Protein AF-A0A7C5DAB4-F1 (afdb_monomer_lite)

Secondary structure (DSSP, 8-state):
---HHHHHHHHHHHHHHHHHHHHHHHHHHHHHHHHHHHHHHHHHHHT-SS-----------------------------------------------PPP------------------------PPPHHHHHHHHHHH--HHHHHHHHHHHHHTT-HHHHHHHHHHHHHH-TT-HHHHHHHHHHHHHTT-HHHHHHHHHHHHTT---HHHHHHHHT-

Sequence (217 aa):
MLNNNFSKLVKLYEKYQRQQRNRMLLKVLGLVVLAGAGYLTYDRLSTQTNRPEPVSVAAGNDTVTPAAAPASVTQKAPPETAPAPLKRTVVQTPKTEAMPKTLQKRTPQKTKKKPETFQLKVSQRESLYKLLVNYKDRKSYDAAIKIARFYLQEKDYNKAVKWAVEASKKDPSQEESWLIYARAKKALGKPEVAKRALSIYLKHNYSQPAQNLLDSL

pLDDT: mean 73.8, std 25.08, range [27.12, 98.5]

Structure (mmCIF, N/CA/C/O backbone):
data_AF-A0A7C5DAB4-F1
#
_entry.id   AF-A0A7C5DAB4-F1
#
loop_
_atom_site.group_PDB
_atom_site.id
_atom_site.type_symbol
_atom_site.label_atom_id
_atom_site.label_alt_id
_atom_site.label_comp_id
_atom_site.label_asym_id
_atom_site.label_entity_id
_atom_site.label_seq_id
_atom_site.pdbx_PDB_ins_code
_atom_site.Cartn_x
_atom_site.Cartn_y
_atom_site.Cartn_z
_atom_site.occupancy
_atom_site.B_iso_or_equiv
_atom_site.auth_seq_id
_atom_site.auth_comp_id
_atom_site.auth_asym_id
_atom_site.auth_atom_id
_atom_site.pdbx_PDB_model_num
ATOM 1 N N . MET A 1 1 ? -19.456 -0.585 -7.289 1.00 43.09 1 MET A N 1
ATOM 2 C CA . MET A 1 1 ? -18.669 0.489 -7.946 1.00 43.09 1 MET A CA 1
ATOM 3 C C . MET A 1 1 ? -17.363 0.727 -7.188 1.00 43.09 1 MET A C 1
ATOM 5 O O . MET A 1 1 ? -17.389 0.804 -5.963 1.00 43.09 1 MET A O 1
ATOM 9 N N . LEU A 1 2 ? -16.213 0.784 -7.872 1.00 50.91 2 LEU A N 1
ATOM 10 C CA . LEU A 1 2 ? -14.916 1.031 -7.225 1.00 50.91 2 LEU A CA 1
ATOM 11 C C . LEU A 1 2 ? -14.799 2.502 -6.803 1.00 50.91 2 LEU A C 1
ATOM 13 O O . LEU A 1 2 ? -15.057 3.398 -7.595 1.00 50.91 2 LEU A O 1
ATOM 17 N N . ASN A 1 3 ? -14.386 2.759 -5.560 1.00 62.34 3 ASN A N 1
ATOM 18 C CA . ASN A 1 3 ? -14.127 4.116 -5.070 1.00 62.34 3 ASN A CA 1
ATOM 19 C C . ASN A 1 3 ? -12.999 4.774 -5.899 1.00 62.34 3 ASN A C 1
ATOM 21 O O . ASN A 1 3 ? -11.964 4.142 -6.125 1.00 62.34 3 ASN A O 1
ATOM 25 N N . ASN A 1 4 ? -13.173 6.046 -6.284 1.00 70.56 4 ASN A N 1
ATOM 26 C CA . ASN A 1 4 ? -12.233 6.870 -7.062 1.00 70.56 4 ASN A CA 1
ATOM 27 C C . ASN A 1 4 ? -10.761 6.751 -6.631 1.00 70.56 4 ASN A C 1
ATOM 29 O O . ASN A 1 4 ? -9.863 6.805 -7.471 1.00 70.56 4 ASN A O 1
ATOM 33 N N . ASN A 1 5 ? -10.493 6.554 -5.339 1.00 72.81 5 ASN A N 1
ATOM 34 C CA . ASN A 1 5 ? -9.126 6.423 -4.828 1.00 72.81 5 ASN A CA 1
ATOM 35 C C . ASN A 1 5 ? -8.432 5.124 -5.270 1.00 72.81 5 ASN A C 1
ATOM 37 O O . ASN A 1 5 ? -7.227 5.132 -5.493 1.00 72.81 5 ASN A O 1
ATOM 41 N N . PHE A 1 6 ? -9.173 4.020 -5.421 1.00 75.81 6 PHE A N 1
ATOM 42 C CA . PHE A 1 6 ? -8.609 2.744 -5.873 1.00 75.81 6 PHE A CA 1
ATOM 43 C C . PHE A 1 6 ? -8.193 2.798 -7.342 1.00 75.81 6 PHE A C 1
ATOM 45 O O . PHE A 1 6 ? -7.068 2.454 -7.678 1.00 75.81 6 PHE A O 1
ATOM 52 N N . SER A 1 7 ? -9.089 3.280 -8.211 1.00 80.19 7 SER A N 1
ATOM 53 C CA . SER A 1 7 ? -8.821 3.383 -9.651 1.00 80.19 7 SER A CA 1
ATOM 54 C C . SER A 1 7 ? -7.582 4.240 -9.928 1.00 80.19 7 SER A C 1
ATOM 56 O O . SER A 1 7 ? -6.733 3.867 -10.733 1.00 80.19 7 SER A O 1
ATOM 58 N N . LYS A 1 8 ? -7.421 5.350 -9.193 1.00 80.94 8 LYS A N 1
ATOM 59 C CA . LYS A 1 8 ? -6.211 6.181 -9.262 1.00 80.94 8 LYS A CA 1
ATOM 60 C C . LYS A 1 8 ? -4.955 5.406 -8.861 1.00 80.94 8 LYS A C 1
ATOM 62 O O . LYS A 1 8 ? -3.962 5.489 -9.574 1.00 80.94 8 LYS A O 1
ATOM 67 N N . LEU A 1 9 ? -5.005 4.651 -7.761 1.00 81.00 9 LEU A N 1
ATOM 68 C CA . LEU A 1 9 ? -3.874 3.858 -7.272 1.00 81.00 9 LEU A CA 1
ATOM 69 C C . LEU A 1 9 ? -3.445 2.809 -8.313 1.00 81.00 9 LEU A C 1
ATOM 71 O O . LEU A 1 9 ? -2.272 2.749 -8.674 1.00 81.00 9 LEU A O 1
ATOM 75 N N . VAL A 1 10 ? -4.403 2.073 -8.883 1.00 85.38 10 VAL A N 1
ATOM 76 C CA . VAL A 1 10 ? -4.139 1.079 -9.937 1.00 85.38 10 VAL A CA 1
ATOM 77 C C . VAL A 1 10 ? -3.524 1.722 -11.179 1.00 85.38 10 VAL A C 1
ATOM 79 O O . VAL A 1 10 ? -2.469 1.287 -11.632 1.00 85.38 10 VAL A O 1
ATOM 82 N N . LYS A 1 11 ? -4.120 2.807 -11.693 1.00 87.25 11 LYS A N 1
ATOM 83 C CA . LYS A 1 11 ? -3.607 3.508 -12.883 1.00 87.25 11 LYS A CA 1
ATOM 84 C C . LYS A 1 11 ? -2.175 4.015 -12.694 1.00 87.25 11 LYS A C 1
ATOM 86 O O . LYS A 1 11 ? -1.373 3.947 -13.625 1.00 87.25 11 LYS A O 1
ATOM 91 N N . LEU A 1 12 ? -1.852 4.535 -11.507 1.00 84.50 12 LEU A N 1
ATOM 92 C CA . LEU A 1 12 ? -0.500 4.996 -11.178 1.00 84.50 12 LEU A CA 1
ATOM 93 C C . LEU A 1 12 ? 0.501 3.842 -11.202 1.00 84.50 12 LEU A C 1
ATOM 95 O O . LEU A 1 12 ? 1.568 3.967 -11.801 1.00 84.50 12 LEU A O 1
ATOM 99 N N . TYR A 1 13 ? 0.135 2.713 -10.601 1.00 88.19 13 TYR A N 1
ATOM 100 C CA . TYR A 1 13 ? 0.992 1.539 -10.547 1.00 88.19 13 TYR A CA 1
ATOM 101 C C . TYR A 1 13 ? 1.204 0.902 -11.926 1.00 88.19 13 TYR A C 1
ATOM 103 O O . TYR A 1 13 ? 2.337 0.630 -12.311 1.00 88.19 13 TYR A O 1
ATOM 111 N N . GLU A 1 14 ? 0.154 0.767 -12.737 1.00 90.06 14 GLU A N 1
ATOM 112 C CA . GLU A 1 14 ? 0.274 0.283 -14.119 1.00 90.06 14 GLU A CA 1
ATOM 113 C C . GLU A 1 14 ? 1.150 1.194 -14.987 1.00 90.06 14 GLU A C 1
ATOM 115 O O . GLU A 1 14 ? 1.897 0.723 -15.847 1.00 90.06 14 GLU A O 1
ATOM 120 N N . LYS A 1 15 ? 1.059 2.518 -14.797 1.00 90.44 15 LYS A N 1
ATOM 121 C CA . LYS A 1 15 ? 1.937 3.473 -15.486 1.00 90.44 15 LYS A CA 1
ATOM 122 C C . LYS A 1 15 ? 3.394 3.264 -15.069 1.00 90.44 15 LYS A C 1
ATOM 124 O O . LYS A 1 15 ? 4.258 3.202 -15.939 1.00 90.44 15 LYS A O 1
ATOM 129 N N . TYR A 1 16 ? 3.649 3.116 -13.769 1.00 89.81 16 TYR A N 1
ATOM 130 C CA . TYR A 1 16 ? 4.981 2.844 -13.232 1.00 89.81 16 TYR A CA 1
ATOM 131 C C . TYR A 1 16 ? 5.571 1.543 -13.797 1.00 89.81 16 TYR A C 1
ATOM 133 O O . TYR A 1 16 ? 6.689 1.553 -14.308 1.00 89.81 16 TYR A O 1
ATOM 141 N N . GLN A 1 17 ? 4.799 0.452 -13.810 1.00 88.12 17 GLN A N 1
ATOM 142 C CA . GLN A 1 17 ? 5.242 -0.835 -14.357 1.00 88.12 17 GLN A CA 1
ATOM 143 C C . GLN A 1 17 ? 5.538 -0.759 -15.861 1.00 88.12 17 GLN A C 1
ATOM 145 O O . GLN A 1 17 ? 6.583 -1.225 -16.318 1.00 88.12 17 GLN A O 1
ATOM 150 N N . ARG A 1 18 ? 4.671 -0.099 -16.644 1.00 89.25 18 ARG A N 1
ATOM 151 C CA . ARG A 1 18 ? 4.932 0.152 -18.073 1.00 89.25 18 ARG A CA 1
ATOM 152 C C . ARG A 1 18 ? 6.213 0.950 -18.285 1.00 89.25 18 ARG A C 1
ATOM 154 O O . ARG A 1 18 ? 7.001 0.608 -19.160 1.00 89.25 18 ARG A O 1
ATOM 161 N N . GLN A 1 19 ? 6.443 1.983 -17.478 1.00 88.44 19 GLN A N 1
ATOM 162 C CA . GLN A 1 19 ? 7.650 2.796 -17.571 1.00 88.44 19 GLN A CA 1
ATOM 163 C C . GLN A 1 19 ? 8.910 1.986 -17.238 1.00 88.44 19 GLN A C 1
ATOM 165 O O . GLN A 1 19 ? 9.892 2.091 -17.968 1.00 88.44 19 GLN A O 1
ATOM 170 N N . GLN A 1 20 ? 8.887 1.149 -16.196 1.00 86.06 20 GLN A N 1
ATOM 171 C CA . GLN A 1 20 ? 10.011 0.263 -15.866 1.00 86.06 20 GLN A CA 1
ATOM 172 C C . GLN A 1 20 ? 10.308 -0.722 -16.999 1.00 86.06 20 GLN A C 1
ATOM 174 O O . GLN A 1 20 ? 11.451 -0.821 -17.444 1.00 86.06 20 GLN A O 1
ATOM 179 N N . ARG A 1 21 ? 9.275 -1.377 -17.543 1.00 88.44 21 ARG A N 1
ATOM 180 C CA . ARG A 1 21 ? 9.433 -2.283 -18.686 1.00 88.44 21 ARG A CA 1
ATOM 181 C C . ARG A 1 21 ? 10.017 -1.567 -19.900 1.00 88.44 21 ARG A C 1
ATOM 183 O O . ARG A 1 21 ? 10.961 -2.066 -20.498 1.00 88.44 21 ARG A O 1
ATOM 190 N N . ASN A 1 22 ? 9.516 -0.379 -20.234 1.00 91.88 22 ASN A N 1
ATOM 191 C CA . ASN A 1 22 ? 10.022 0.389 -21.370 1.00 91.88 22 ASN A CA 1
ATOM 192 C C . ASN A 1 22 ? 11.482 0.823 -21.160 1.00 91.88 22 ASN A C 1
ATOM 194 O O . ASN A 1 22 ? 12.264 0.778 -22.103 1.00 91.88 22 ASN A O 1
ATOM 198 N N . ARG A 1 23 ? 11.885 1.176 -19.929 1.00 91.44 23 ARG A N 1
ATOM 199 C CA . ARG A 1 23 ? 13.294 1.465 -19.609 1.00 91.44 23 ARG A CA 1
ATOM 200 C C . ARG A 1 23 ? 14.188 0.237 -19.775 1.00 91.44 23 ARG A C 1
ATOM 202 O O . ARG A 1 23 ? 15.301 0.382 -20.267 1.00 91.44 23 ARG A O 1
ATOM 209 N N . MET A 1 24 ? 13.719 -0.950 -19.389 1.00 89.44 24 MET A N 1
ATOM 210 C CA . MET A 1 24 ? 14.460 -2.198 -19.607 1.00 89.44 24 MET A CA 1
ATOM 211 C C . MET A 1 24 ? 14.583 -2.523 -21.098 1.00 89.44 24 MET A C 1
ATOM 213 O O . MET A 1 24 ? 15.682 -2.802 -21.564 1.00 89.44 24 MET A O 1
ATOM 217 N N . LEU A 1 25 ? 13.490 -2.403 -21.858 1.00 92.94 25 LEU A N 1
ATOM 218 C CA . LEU A 1 25 ? 13.493 -2.615 -23.308 1.00 92.94 25 LEU A CA 1
ATOM 219 C C . LEU A 1 25 ? 14.467 -1.670 -24.022 1.00 92.94 25 LEU A C 1
ATOM 221 O O . LEU A 1 25 ? 15.234 -2.122 -24.862 1.00 92.94 25 LEU A O 1
ATOM 225 N N . LEU A 1 26 ? 14.499 -0.388 -23.643 1.00 94.19 26 LEU A N 1
ATOM 226 C CA . LEU A 1 26 ? 15.458 0.588 -24.176 1.00 94.19 26 LEU A CA 1
ATOM 227 C C . LEU A 1 26 ? 16.917 0.187 -23.903 1.00 94.19 26 LEU A C 1
ATOM 229 O O . LEU A 1 26 ? 17.756 0.313 -24.791 1.00 94.19 26 LEU A O 1
ATOM 233 N N . LYS A 1 27 ? 17.228 -0.328 -22.705 1.00 93.31 27 LYS A N 1
ATOM 234 C CA . LYS A 1 27 ? 18.581 -0.809 -22.371 1.00 93.31 27 LYS A CA 1
ATOM 235 C C . LYS A 1 27 ? 18.979 -2.031 -23.198 1.00 93.31 27 LYS A C 1
ATOM 237 O O . LYS A 1 27 ? 20.093 -2.073 -23.706 1.00 93.31 27 LYS A O 1
ATOM 242 N N . VAL A 1 28 ? 18.075 -3.000 -23.350 1.00 93.81 28 VAL A N 1
ATOM 243 C CA . VAL A 1 28 ? 18.325 -4.203 -24.161 1.00 93.81 28 VAL A CA 1
ATOM 244 C C . VAL A 1 28 ? 18.503 -3.830 -25.630 1.00 93.81 28 VAL A C 1
ATOM 246 O O . VAL A 1 28 ? 19.463 -4.275 -26.249 1.00 93.81 28 VAL A O 1
ATOM 249 N N . LEU A 1 29 ? 17.644 -2.961 -26.171 1.00 95.12 29 LEU A N 1
ATOM 250 C CA . LEU A 1 29 ? 17.768 -2.477 -27.545 1.00 95.12 29 LEU A CA 1
ATOM 251 C C . LEU A 1 29 ? 19.117 -1.775 -27.770 1.00 95.12 29 LEU A C 1
ATOM 253 O O . LEU A 1 29 ? 19.779 -2.044 -28.765 1.00 95.12 29 LEU A O 1
ATOM 257 N N . GLY A 1 30 ? 19.561 -0.941 -26.823 1.00 93.12 30 GLY A N 1
ATOM 258 C CA . GLY A 1 30 ? 20.880 -0.305 -26.877 1.00 93.12 30 GLY A CA 1
ATOM 259 C C . GLY A 1 30 ? 22.036 -1.311 -26.910 1.00 93.12 30 GLY A C 1
ATOM 260 O O . GLY A 1 30 ? 22.955 -1.149 -27.708 1.00 93.12 30 GLY A O 1
ATOM 261 N N . LEU A 1 31 ? 21.974 -2.380 -26.108 1.00 92.81 31 LEU A N 1
ATOM 262 C CA . LEU A 1 31 ? 22.979 -3.452 -26.137 1.00 92.81 31 LEU A CA 1
ATOM 263 C C . LEU A 1 31 ? 22.976 -4.220 -27.464 1.00 92.81 31 LEU A C 1
ATOM 265 O O . LEU A 1 31 ? 24.044 -4.510 -27.991 1.00 92.81 31 LEU A O 1
ATOM 269 N N . VAL A 1 32 ? 21.799 -4.512 -28.025 1.00 92.88 32 VAL A N 1
ATOM 270 C CA . VAL A 1 32 ? 21.682 -5.181 -29.332 1.00 92.88 32 VAL A CA 1
ATOM 271 C C . VAL A 1 32 ? 22.263 -4.308 -30.447 1.00 92.88 32 VAL A C 1
ATOM 273 O O . VAL A 1 32 ? 23.003 -4.812 -31.285 1.00 92.88 32 VAL A O 1
ATOM 276 N N . VAL A 1 33 ? 21.995 -2.997 -30.435 1.00 92.62 33 VAL A N 1
ATOM 277 C CA . VAL A 1 33 ? 22.572 -2.054 -31.408 1.00 92.62 33 VAL A CA 1
ATOM 278 C C . VAL A 1 33 ? 24.094 -1.962 -31.260 1.00 92.62 33 VAL A C 1
ATOM 280 O O . VAL A 1 33 ? 24.791 -1.986 -32.269 1.00 92.62 33 VAL A O 1
ATOM 283 N N . LEU A 1 34 ? 24.627 -1.917 -30.033 1.00 89.12 34 LEU A N 1
ATOM 284 C CA . LEU A 1 34 ? 26.077 -1.918 -29.792 1.00 89.12 34 LEU A CA 1
ATOM 285 C C . LEU A 1 34 ? 26.745 -3.219 -30.256 1.00 89.12 34 LEU A C 1
ATOM 287 O O . LEU A 1 34 ? 27.791 -3.167 -30.897 1.00 89.12 34 LEU A O 1
ATOM 291 N N . ALA A 1 35 ? 26.136 -4.373 -29.978 1.00 86.94 35 ALA A N 1
ATOM 292 C CA . ALA A 1 35 ? 26.640 -5.664 -30.436 1.00 86.94 35 ALA A CA 1
ATOM 293 C C . ALA A 1 35 ? 26.591 -5.785 -31.969 1.00 86.94 35 ALA A C 1
ATOM 295 O O . ALA A 1 35 ? 27.557 -6.234 -32.576 1.00 86.94 35 ALA A O 1
ATOM 296 N N . GLY A 1 36 ? 25.506 -5.328 -32.604 1.00 83.00 36 GLY A N 1
ATOM 297 C CA . GLY A 1 36 ? 25.377 -5.299 -34.063 1.00 83.00 36 GLY A CA 1
ATOM 298 C C . GLY A 1 36 ? 26.375 -4.348 -34.728 1.00 83.00 36 GLY A C 1
ATOM 299 O O . GLY A 1 36 ? 27.010 -4.718 -35.710 1.00 83.00 36 GLY A O 1
ATOM 300 N N . ALA A 1 37 ? 26.581 -3.152 -34.169 1.00 80.06 37 ALA A N 1
ATOM 301 C CA . ALA A 1 37 ? 27.596 -2.216 -34.651 1.00 80.06 37 ALA A CA 1
ATOM 302 C C . ALA A 1 37 ? 29.015 -2.779 -34.480 1.00 80.06 37 ALA A C 1
ATOM 304 O O . ALA A 1 37 ? 29.817 -2.675 -35.402 1.00 80.06 37 ALA A O 1
ATOM 305 N N . GLY A 1 38 ? 29.301 -3.422 -33.342 1.00 76.75 38 GLY A N 1
ATOM 306 C CA . GLY A 1 38 ? 30.559 -4.129 -33.107 1.00 76.75 38 GLY A CA 1
ATOM 307 C C . GLY A 1 38 ? 30.780 -5.285 -34.083 1.00 76.75 38 GLY A C 1
ATOM 308 O O . GLY A 1 38 ? 31.889 -5.462 -34.566 1.00 76.75 38 GLY A O 1
ATOM 309 N N . TYR A 1 39 ? 29.730 -6.030 -34.436 1.00 76.19 39 TYR A N 1
ATOM 310 C CA . TYR A 1 39 ? 29.808 -7.095 -35.438 1.00 76.19 39 TYR A CA 1
ATOM 311 C C . TYR A 1 39 ? 30.096 -6.543 -36.845 1.00 76.19 39 TYR A C 1
ATOM 313 O O . TYR A 1 39 ? 30.965 -7.056 -37.544 1.00 76.19 39 TYR A O 1
ATOM 321 N N . LEU A 1 40 ? 29.436 -5.446 -37.237 1.00 72.25 40 LEU A N 1
ATOM 322 C CA . LEU A 1 40 ? 29.648 -4.798 -38.537 1.00 72.25 40 LEU A CA 1
ATOM 323 C C . LEU A 1 40 ? 31.034 -4.145 -38.671 1.00 72.25 40 LEU A C 1
ATOM 325 O O . LEU A 1 40 ? 31.607 -4.136 -39.760 1.00 72.25 40 LEU A O 1
ATOM 329 N N . THR A 1 41 ? 31.593 -3.583 -37.595 1.00 69.69 41 THR A N 1
ATOM 330 C CA . THR A 1 41 ? 32.963 -3.045 -37.620 1.00 69.69 41 THR A CA 1
ATOM 331 C C . THR A 1 41 ? 34.021 -4.136 -37.507 1.00 69.69 41 THR A C 1
ATOM 333 O O . THR A 1 41 ? 35.075 -3.993 -38.122 1.00 69.69 41 THR A O 1
ATOM 336 N N . TYR A 1 42 ? 33.745 -5.225 -36.783 1.00 65.00 42 TYR A N 1
ATOM 337 C CA . TYR A 1 42 ? 34.632 -6.385 -36.695 1.00 65.00 42 TYR A CA 1
ATOM 338 C C . TYR A 1 42 ? 34.881 -7.006 -38.075 1.00 65.00 42 TYR A C 1
ATOM 340 O O . TYR A 1 42 ? 36.036 -7.165 -38.462 1.00 65.00 42 TYR A O 1
ATOM 348 N N . ASP A 1 43 ? 33.822 -7.234 -38.858 1.00 64.44 43 ASP A N 1
ATOM 349 C CA . ASP A 1 43 ? 33.930 -7.779 -40.220 1.00 64.44 43 ASP A CA 1
ATOM 350 C C . ASP A 1 43 ? 34.712 -6.836 -41.163 1.00 64.44 43 ASP A C 1
ATOM 352 O O . ASP A 1 43 ? 35.544 -7.252 -41.975 1.00 64.44 43 ASP A O 1
ATOM 356 N N . ARG A 1 44 ? 34.542 -5.518 -40.983 1.00 56.44 44 ARG A N 1
ATOM 357 C CA . ARG A 1 44 ? 35.273 -4.493 -41.745 1.00 56.44 44 ARG A CA 1
ATOM 358 C C . ARG A 1 44 ? 36.761 -4.430 -41.384 1.00 56.44 44 ARG A C 1
ATOM 360 O O . ARG A 1 44 ? 37.575 -4.167 -42.267 1.00 56.44 44 ARG A O 1
ATOM 367 N N . LEU A 1 45 ? 37.137 -4.703 -40.132 1.00 53.91 45 LEU A N 1
ATOM 368 C CA . LEU A 1 45 ? 38.537 -4.728 -39.694 1.00 53.91 45 LEU A CA 1
ATOM 369 C C . LEU A 1 45 ? 39.277 -5.986 -40.171 1.00 53.91 45 LEU A C 1
ATOM 371 O O . LEU A 1 45 ? 40.433 -5.881 -40.576 1.00 53.91 45 LEU A O 1
ATOM 375 N N . SER A 1 46 ? 38.612 -7.148 -40.230 1.00 56.19 46 SER A N 1
ATOM 376 C CA . SER A 1 46 ? 39.202 -8.375 -40.797 1.00 56.19 46 SER A CA 1
ATOM 377 C C . SER A 1 46 ? 39.533 -8.274 -42.290 1.00 56.19 46 SER A C 1
ATOM 379 O O . SER A 1 46 ? 40.332 -9.058 -42.795 1.00 56.19 46 SER A O 1
ATOM 381 N N . THR A 1 47 ? 38.985 -7.281 -42.998 1.00 51.53 47 THR A N 1
ATOM 382 C CA . THR A 1 47 ? 39.311 -7.018 -44.412 1.00 51.53 47 THR A CA 1
ATOM 383 C C . THR A 1 47 ? 40.429 -5.986 -44.623 1.00 51.53 47 THR A C 1
ATOM 385 O O . THR A 1 47 ? 40.887 -5.821 -45.752 1.00 51.53 47 THR A O 1
ATOM 388 N N . GLN A 1 48 ? 40.916 -5.310 -43.570 1.00 46.56 48 GLN A N 1
ATOM 389 C CA . GLN A 1 48 ? 41.911 -4.227 -43.681 1.00 46.56 48 GLN A CA 1
ATOM 390 C C . GLN A 1 48 ? 43.374 -4.620 -43.392 1.00 46.56 48 GLN A C 1
ATOM 392 O O . GLN A 1 48 ? 44.258 -3.794 -43.600 1.00 46.56 48 GLN A O 1
ATOM 397 N N . THR A 1 49 ? 43.681 -5.869 -43.018 1.00 46.75 49 THR A N 1
ATOM 398 C CA . THR A 1 49 ? 45.073 -6.345 -42.804 1.00 46.75 49 THR A CA 1
ATOM 399 C C . THR A 1 49 ? 45.943 -6.372 -44.078 1.00 46.75 49 THR A C 1
ATOM 401 O O . THR A 1 49 ? 47.145 -6.590 -43.991 1.00 46.75 49 THR A O 1
ATOM 404 N N . ASN A 1 50 ? 45.392 -6.085 -45.261 1.00 52.09 50 ASN A N 1
ATOM 405 C CA . ASN A 1 50 ? 46.161 -5.967 -46.505 1.00 52.09 50 ASN A CA 1
ATOM 406 C C . ASN A 1 50 ? 45.940 -4.612 -47.190 1.00 52.09 50 ASN A C 1
ATOM 408 O O . ASN A 1 50 ? 45.316 -4.547 -48.250 1.00 52.09 50 ASN A O 1
ATOM 412 N N . ARG A 1 51 ? 46.459 -3.511 -46.630 1.00 41.75 51 ARG A N 1
ATOM 413 C CA . ARG A 1 51 ? 46.739 -2.313 -47.442 1.00 41.75 51 ARG A CA 1
ATOM 414 C C . ARG A 1 51 ? 47.805 -1.405 -46.807 1.00 41.75 51 ARG A C 1
ATOM 416 O O . ARG A 1 51 ? 47.655 -1.066 -45.638 1.00 41.75 51 ARG A O 1
ATOM 423 N N . PRO A 1 52 ? 48.855 -1.003 -47.554 1.00 45.06 52 PRO A N 1
ATOM 424 C CA . PRO A 1 52 ? 49.925 -0.153 -47.034 1.00 45.06 52 PRO A CA 1
ATOM 425 C C . PRO A 1 52 ? 49.473 1.299 -46.814 1.00 45.06 52 PRO A C 1
ATOM 427 O O . PRO A 1 52 ? 48.610 1.814 -47.532 1.00 45.06 52 PRO A O 1
ATOM 430 N N . GLU A 1 53 ? 50.079 1.927 -45.805 1.00 45.84 53 GLU A N 1
ATOM 431 C CA . GLU A 1 53 ? 49.779 3.267 -45.292 1.00 45.84 53 GLU A CA 1
ATOM 432 C C . GLU A 1 53 ? 50.049 4.404 -46.290 1.00 45.84 53 GLU A C 1
ATOM 434 O O . GLU A 1 53 ? 51.053 4.384 -47.006 1.00 45.84 53 GLU A O 1
ATOM 439 N N . PRO A 1 54 ? 49.236 5.474 -46.230 1.00 45.44 54 PRO A N 1
ATOM 440 C CA . PRO A 1 54 ? 49.708 6.808 -46.559 1.00 45.44 54 PRO A CA 1
ATOM 441 C C . PRO A 1 54 ? 49.612 7.784 -45.371 1.00 45.44 54 PRO A C 1
ATOM 443 O O . PRO A 1 54 ? 48.538 8.117 -44.879 1.00 45.44 54 PRO A O 1
ATOM 446 N N . VAL A 1 55 ? 50.805 8.220 -44.965 1.00 41.31 55 VAL A N 1
ATOM 447 C CA . VAL A 1 55 ? 51.263 9.538 -44.489 1.00 41.31 55 VAL A CA 1
ATOM 448 C C . VAL A 1 55 ? 50.237 10.525 -43.893 1.00 41.31 55 VAL A C 1
ATOM 450 O O . VAL A 1 55 ? 49.353 11.056 -44.558 1.00 41.31 55 VAL A O 1
ATOM 453 N N . SER A 1 56 ? 50.526 10.848 -42.629 1.00 40.50 56 SER A N 1
ATOM 454 C CA . SER A 1 56 ? 50.097 11.973 -41.787 1.00 40.50 56 SER A CA 1
ATOM 455 C C . SER A 1 56 ? 50.022 13.344 -42.475 1.00 40.50 56 SER A C 1
ATOM 457 O O . SER A 1 56 ? 51.007 13.795 -43.058 1.00 40.50 56 SER A O 1
ATOM 459 N N . VAL A 1 57 ? 48.921 14.074 -42.246 1.00 39.56 57 VAL A N 1
ATOM 460 C CA . VAL A 1 57 ? 48.958 15.540 -42.123 1.00 39.56 57 VAL A CA 1
ATOM 461 C C . VAL A 1 57 ? 48.010 15.986 -41.006 1.00 39.56 57 VAL A C 1
ATOM 463 O O . VAL A 1 57 ? 46.822 15.669 -40.998 1.00 39.56 57 VAL A O 1
ATOM 466 N N . ALA A 1 58 ? 48.583 16.699 -40.041 1.00 37.06 58 ALA A N 1
ATOM 467 C CA . ALA A 1 58 ? 47.944 17.295 -38.878 1.00 37.06 58 ALA A CA 1
ATOM 468 C C . ALA A 1 58 ? 47.119 18.544 -39.229 1.00 37.06 58 ALA A C 1
ATOM 470 O O . ALA A 1 58 ? 47.525 19.298 -40.108 1.00 37.06 58 ALA A O 1
ATOM 471 N N . ALA A 1 59 ? 46.048 18.815 -38.470 1.00 35.38 59 ALA A N 1
ATOM 472 C CA . ALA A 1 59 ? 45.639 20.175 -38.090 1.00 35.38 59 ALA A CA 1
ATOM 473 C C . ALA A 1 59 ? 44.454 20.180 -37.103 1.00 35.38 59 ALA A C 1
ATOM 475 O O . ALA A 1 59 ? 43.415 19.581 -37.370 1.00 35.38 59 ALA A O 1
ATOM 476 N N . GLY A 1 60 ? 44.583 20.973 -36.033 1.00 35.41 60 GLY A N 1
ATOM 477 C CA . GLY A 1 60 ? 43.520 21.912 -35.660 1.00 35.41 60 GLY A CA 1
ATOM 478 C C . GLY A 1 60 ? 42.581 21.513 -34.527 1.00 35.41 60 GLY A C 1
ATOM 479 O O . GLY A 1 60 ? 41.380 21.366 -34.721 1.00 35.41 60 GLY A O 1
ATOM 480 N N . ASN A 1 61 ? 43.121 21.403 -33.324 1.00 42.72 61 ASN A N 1
ATOM 481 C CA . ASN A 1 61 ? 42.410 21.558 -32.062 1.00 42.72 61 ASN A CA 1
ATOM 482 C C . ASN A 1 61 ? 42.173 23.045 -31.778 1.00 42.72 61 ASN A C 1
ATOM 484 O O . ASN A 1 61 ? 43.154 23.754 -31.637 1.00 42.72 61 ASN A O 1
ATOM 488 N N . ASP A 1 62 ? 40.920 23.469 -31.590 1.00 41.03 62 ASP A N 1
ATOM 489 C CA . ASP A 1 62 ? 40.593 24.633 -30.759 1.00 41.03 62 ASP A CA 1
ATOM 490 C C . ASP A 1 62 ? 39.202 24.479 -30.128 1.00 41.03 62 ASP A C 1
ATOM 492 O O . ASP A 1 62 ? 38.159 24.425 -30.777 1.00 41.03 62 ASP A O 1
ATOM 496 N N . THR A 1 63 ? 39.229 24.367 -28.804 1.00 36.16 63 THR A N 1
ATOM 497 C CA . THR A 1 63 ? 38.107 24.580 -27.888 1.00 36.16 63 THR A CA 1
ATOM 498 C C . THR A 1 63 ? 38.107 26.063 -27.527 1.00 36.16 63 THR A C 1
ATOM 500 O O . THR A 1 63 ? 39.189 26.620 -27.411 1.00 36.16 63 THR A O 1
ATOM 503 N N . VAL A 1 64 ? 36.944 26.679 -27.282 1.00 40.75 64 VAL A N 1
ATOM 504 C CA . VAL A 1 64 ? 36.668 27.539 -26.105 1.00 40.75 64 VAL A CA 1
ATOM 505 C C . VAL A 1 64 ? 35.267 28.151 -26.222 1.00 40.75 64 VAL A C 1
ATOM 507 O O . VAL A 1 64 ? 34.951 28.940 -27.107 1.00 40.75 64 VAL A O 1
ATOM 510 N N . THR A 1 65 ? 34.444 27.781 -25.246 1.00 41.38 65 THR A N 1
ATOM 511 C CA . THR A 1 65 ? 33.254 28.489 -24.763 1.00 41.38 65 THR A CA 1
ATOM 512 C C . THR A 1 65 ? 33.679 29.712 -23.945 1.00 41.38 65 THR A C 1
ATOM 514 O O . THR A 1 65 ? 34.640 29.607 -23.184 1.00 41.38 65 THR A O 1
ATOM 517 N N . PRO A 1 66 ? 32.877 30.786 -23.906 1.00 43.66 66 PRO A N 1
ATOM 518 C CA . PRO A 1 66 ? 32.671 31.434 -22.616 1.00 43.66 66 PRO A CA 1
ATOM 519 C C . PRO A 1 66 ? 31.195 31.618 -22.268 1.00 43.66 66 PRO A C 1
ATOM 521 O O . PRO A 1 66 ? 30.348 31.983 -23.079 1.00 43.66 66 PRO A O 1
ATOM 524 N N . ALA A 1 67 ? 30.935 31.335 -20.996 1.00 33.78 67 ALA A N 1
ATOM 525 C CA . ALA A 1 67 ? 29.694 31.547 -20.287 1.00 33.78 67 ALA A CA 1
ATOM 526 C C . ALA A 1 67 ? 29.405 33.040 -20.075 1.00 33.78 67 ALA A C 1
ATOM 528 O O . ALA A 1 67 ? 30.312 33.826 -19.808 1.00 33.78 67 ALA A O 1
ATOM 529 N N . ALA A 1 68 ? 28.120 33.387 -20.067 1.00 33.91 68 ALA A N 1
ATOM 530 C CA . ALA A 1 68 ? 27.611 34.627 -19.501 1.00 33.91 68 ALA A CA 1
ATOM 531 C C . ALA A 1 68 ? 26.416 34.309 -18.585 1.00 33.91 68 ALA A C 1
ATOM 533 O O . ALA A 1 68 ? 25.368 33.851 -19.034 1.00 33.91 68 ALA A O 1
ATOM 534 N N . ALA A 1 69 ? 26.602 34.536 -17.286 1.00 38.12 69 ALA A N 1
ATOM 535 C CA . ALA A 1 69 ? 25.542 34.935 -16.355 1.00 38.12 69 ALA A CA 1
ATOM 536 C C . ALA A 1 69 ? 25.495 36.489 -16.371 1.00 38.12 69 ALA A C 1
ATOM 538 O O . ALA A 1 69 ? 26.490 37.064 -16.825 1.00 38.12 69 ALA A O 1
ATOM 539 N N . PRO A 1 70 ? 24.450 37.209 -15.885 1.00 47.91 70 PRO A N 1
ATOM 540 C CA . PRO A 1 70 ? 24.028 37.118 -14.475 1.00 47.91 70 PRO A CA 1
ATOM 541 C C . PRO A 1 70 ? 22.551 37.475 -14.136 1.00 47.91 70 PRO A C 1
ATOM 543 O O . PRO A 1 70 ? 21.827 38.033 -14.949 1.00 47.91 70 PRO A O 1
ATOM 546 N N . ALA A 1 71 ? 22.206 37.251 -12.851 1.00 31.44 71 ALA A N 1
ATOM 547 C CA . ALA A 1 71 ? 21.298 38.059 -12.000 1.00 31.44 71 ALA A CA 1
ATOM 548 C C . ALA A 1 71 ? 19.772 38.025 -12.327 1.00 31.44 71 ALA A C 1
ATOM 550 O O . ALA A 1 71 ? 19.380 37.944 -13.475 1.00 31.44 71 ALA A O 1
ATOM 551 N N . SER A 1 72 ? 18.796 38.103 -11.409 1.00 31.69 72 SER A N 1
ATOM 552 C CA . SER A 1 72 ? 18.761 38.497 -9.994 1.00 31.69 72 SER A CA 1
ATOM 553 C C . SER A 1 72 ? 17.333 38.323 -9.406 1.00 31.69 72 SER A C 1
ATOM 555 O O . SER A 1 72 ? 16.369 38.425 -10.157 1.00 31.69 72 SER A O 1
ATOM 557 N N . VAL A 1 73 ? 17.236 38.231 -8.061 1.00 34.16 73 VAL A N 1
ATOM 558 C CA . VAL A 1 73 ? 16.191 38.834 -7.169 1.00 34.16 73 VAL A CA 1
ATOM 559 C C . VAL A 1 73 ? 14.788 38.173 -7.116 1.00 34.16 73 VAL A C 1
ATOM 561 O O . VAL A 1 73 ? 14.258 37.775 -8.139 1.00 34.16 73 VAL A O 1
ATOM 564 N N . THR A 1 74 ? 14.004 38.102 -6.024 1.00 27.12 74 THR A N 1
ATOM 565 C CA . THR A 1 74 ? 14.105 38.143 -4.539 1.00 27.12 74 THR A CA 1
ATOM 566 C C . THR A 1 74 ? 12.652 38.260 -4.012 1.00 27.12 74 THR A C 1
ATOM 568 O O . THR A 1 74 ? 11.894 39.054 -4.554 1.00 27.12 74 THR A O 1
ATOM 571 N N . GLN A 1 75 ? 12.319 37.556 -2.908 1.00 31.05 75 GLN A N 1
ATOM 572 C CA . GLN A 1 75 ? 11.1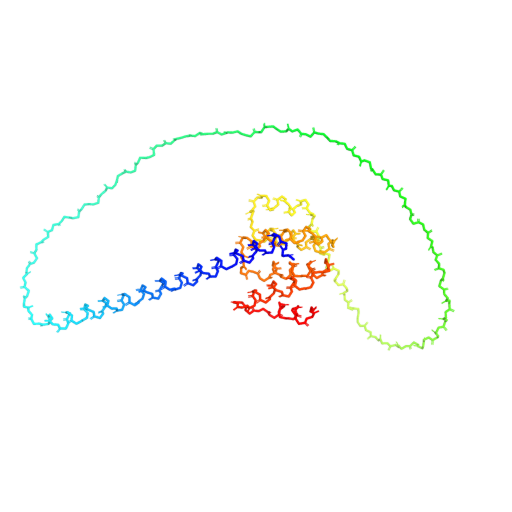60 37.747 -1.984 1.00 31.05 75 GLN A CA 1
ATOM 573 C C . GLN A 1 75 ? 9.739 37.536 -2.581 1.00 31.05 75 GLN A C 1
ATOM 575 O O . GLN A 1 75 ? 9.541 37.600 -3.778 1.00 31.05 75 GLN A O 1
ATOM 580 N N . LYS A 1 76 ? 8.656 37.219 -1.856 1.00 32.84 76 LYS A N 1
ATOM 581 C CA . LYS A 1 76 ? 8.236 37.471 -0.467 1.00 32.84 76 LYS A CA 1
ATOM 582 C C . LYS A 1 76 ? 7.052 36.533 -0.129 1.00 32.84 76 LYS A C 1
ATOM 584 O O . LYS A 1 76 ? 6.248 36.226 -1.003 1.00 32.84 76 LYS A O 1
ATOM 589 N N . ALA A 1 77 ? 6.910 36.127 1.129 1.00 30.69 77 ALA A N 1
ATOM 590 C CA . ALA A 1 77 ? 5.680 35.566 1.714 1.00 30.69 77 ALA A CA 1
ATOM 591 C C . ALA A 1 77 ? 5.085 36.594 2.707 1.00 30.69 77 ALA A C 1
ATOM 593 O O . ALA A 1 77 ? 5.773 37.568 3.013 1.00 30.69 77 ALA A O 1
ATOM 594 N N . PRO A 1 78 ? 3.992 36.296 3.431 1.00 46.56 78 PRO A N 1
ATOM 595 C CA . PRO A 1 78 ? 2.600 35.984 3.073 1.00 46.56 78 PRO A CA 1
ATOM 596 C C . PRO A 1 78 ? 1.655 37.096 3.622 1.00 46.56 78 PRO A C 1
ATOM 598 O O . PRO A 1 78 ? 2.140 38.164 3.995 1.00 46.56 78 PRO A O 1
ATOM 601 N N . PRO A 1 79 ? 0.326 36.874 3.720 1.00 40.31 79 PRO A N 1
ATOM 602 C CA . PRO A 1 79 ? -0.240 36.861 5.080 1.00 40.31 79 PRO A CA 1
ATOM 603 C C . PRO A 1 79 ? -1.401 35.867 5.326 1.00 40.31 79 PRO A C 1
ATOM 605 O O . PRO A 1 79 ? -2.278 35.647 4.498 1.00 40.31 79 PRO A O 1
ATOM 608 N N . GLU A 1 80 ? -1.319 35.236 6.498 1.00 34.25 80 GLU A N 1
ATOM 609 C CA . GLU A 1 80 ? -2.313 35.121 7.582 1.00 34.25 80 GLU A CA 1
ATOM 610 C C . GLU A 1 80 ? -3.803 35.448 7.337 1.00 34.25 80 GLU A C 1
ATOM 612 O O . GLU A 1 80 ? -4.139 36.570 6.978 1.00 34.25 80 GLU A O 1
ATOM 617 N N . THR A 1 81 ? -4.704 34.524 7.724 1.00 35.22 81 THR A N 1
ATOM 618 C CA . THR A 1 81 ? -5.785 34.794 8.709 1.00 35.22 81 THR A CA 1
ATOM 619 C C . THR A 1 81 ? -6.449 33.500 9.215 1.00 35.22 81 THR A C 1
ATOM 621 O O . THR A 1 81 ? -6.866 32.643 8.437 1.00 35.22 81 THR A O 1
ATOM 624 N N . ALA A 1 82 ? -6.563 33.371 10.540 1.00 38.34 82 ALA A N 1
ATOM 625 C CA . ALA A 1 82 ? -7.527 32.516 11.247 1.00 38.34 82 ALA A CA 1
ATOM 626 C C . ALA A 1 82 ? -8.737 33.377 11.681 1.00 38.34 82 ALA A C 1
ATOM 628 O O . ALA A 1 82 ? -8.613 34.603 11.668 1.00 38.34 82 ALA A O 1
ATOM 629 N N . PRO A 1 83 ? -9.884 32.792 12.094 1.00 42.81 83 PRO A N 1
ATOM 630 C CA . PRO A 1 83 ? -10.078 32.612 13.545 1.00 42.81 83 PRO A CA 1
ATOM 631 C C . PRO A 1 83 ? -10.962 31.413 13.997 1.00 42.81 83 PRO A C 1
ATOM 633 O O . PRO A 1 83 ? -12.036 31.175 13.463 1.00 42.81 83 PRO A O 1
ATOM 636 N N . ALA A 1 84 ? -10.503 30.742 15.068 1.00 39.16 84 ALA A N 1
ATOM 637 C CA . ALA A 1 84 ? -11.188 30.487 16.360 1.00 39.16 84 ALA A CA 1
ATOM 638 C C . ALA A 1 84 ? -12.546 29.685 16.433 1.00 39.16 84 ALA A C 1
ATOM 640 O O . ALA A 1 84 ? -13.025 29.178 15.429 1.00 39.16 84 ALA A O 1
ATOM 641 N N . PRO A 1 85 ? -13.117 29.396 17.635 1.00 44.53 85 PRO A N 1
ATOM 642 C CA . PRO A 1 85 ? -12.885 28.131 18.367 1.00 44.53 85 PRO A CA 1
ATOM 643 C C . PRO A 1 85 ? -14.165 27.473 18.951 1.00 44.53 85 PRO A C 1
ATOM 645 O O . PRO A 1 85 ? -15.078 28.179 19.360 1.00 44.53 85 PRO A O 1
ATOM 648 N N . LEU A 1 86 ? -14.219 26.146 19.166 1.00 33.94 86 LEU A N 1
ATOM 649 C CA . LEU A 1 86 ? -15.277 25.544 20.009 1.00 33.94 86 LEU A CA 1
ATOM 650 C C . LEU A 1 86 ? -14.798 24.371 20.895 1.00 33.94 86 LEU A C 1
ATOM 652 O O . LEU A 1 86 ? -14.605 23.247 20.451 1.00 33.94 86 LEU A O 1
ATOM 656 N N . LYS A 1 87 ? -14.605 24.729 22.172 1.00 36.00 87 LYS A N 1
ATOM 657 C CA . LYS A 1 87 ? -15.070 24.119 23.439 1.00 36.00 87 LYS A CA 1
ATOM 658 C C . LYS A 1 87 ? -14.923 22.603 23.692 1.00 36.00 87 LYS A C 1
ATOM 660 O O . LYS A 1 87 ? -15.549 21.754 23.072 1.00 36.00 87 LYS A O 1
ATOM 665 N N . ARG A 1 88 ? -14.175 22.330 24.772 1.00 32.44 88 ARG A N 1
ATOM 666 C CA . ARG A 1 88 ? -14.164 21.112 25.600 1.00 32.44 88 ARG A CA 1
ATOM 667 C C . ARG A 1 88 ? -15.547 20.811 26.184 1.00 32.44 88 ARG A C 1
ATOM 669 O O . ARG A 1 88 ? -16.195 21.704 26.725 1.00 32.44 88 ARG A O 1
ATOM 676 N N . THR A 1 89 ? -15.880 19.528 26.274 1.00 34.38 89 THR A N 1
ATOM 677 C CA . THR A 1 89 ? -16.672 19.005 27.393 1.00 34.38 89 THR A CA 1
ATOM 678 C C . THR A 1 89 ? -16.064 17.690 27.870 1.00 34.38 89 THR A C 1
ATOM 680 O O . THR A 1 89 ? -15.850 16.754 27.105 1.00 34.38 89 THR A O 1
ATOM 683 N N . VAL A 1 90 ? -15.724 17.708 29.153 1.00 33.72 90 VAL A N 1
ATOM 684 C CA . VAL A 1 90 ? -15.293 16.620 30.027 1.00 33.72 90 VAL A CA 1
ATOM 685 C C . VAL A 1 90 ? -16.552 16.032 30.655 1.00 33.72 90 VAL A C 1
ATOM 687 O O . VAL A 1 90 ? -17.260 16.810 31.278 1.00 33.72 90 VAL A O 1
ATOM 690 N N . VAL A 1 91 ? -16.794 14.720 30.567 1.00 34.00 91 VAL A N 1
ATOM 691 C CA . VAL A 1 91 ? -17.632 13.941 31.515 1.00 34.00 91 VAL A CA 1
ATOM 692 C C . VAL A 1 91 ? -17.155 12.475 31.435 1.00 34.00 91 VAL A C 1
ATOM 694 O O . VAL A 1 91 ? -17.267 11.850 30.387 1.00 34.00 91 VAL A O 1
ATOM 697 N N . GLN A 1 92 ? -16.284 12.032 32.347 1.00 33.38 92 GLN A N 1
ATOM 698 C CA . GLN A 1 92 ? -16.580 11.202 33.532 1.00 33.38 92 GLN A CA 1
ATOM 699 C C . GLN A 1 92 ? -17.141 9.793 33.234 1.00 33.38 92 GLN A C 1
ATOM 701 O O . GLN A 1 92 ? -18.332 9.595 33.036 1.00 33.38 92 GLN A O 1
ATOM 706 N N . THR A 1 93 ? -16.252 8.797 33.316 1.00 39.03 93 THR A N 1
ATOM 707 C CA . THR A 1 93 ? -16.492 7.514 34.013 1.00 39.03 93 THR A CA 1
ATOM 708 C C . THR A 1 93 ? -16.935 7.796 35.454 1.00 39.03 93 THR A C 1
ATOM 710 O O . THR A 1 93 ? -16.362 8.720 36.038 1.00 39.03 93 THR A O 1
ATOM 713 N N . PRO A 1 94 ? -17.855 7.026 36.077 1.00 39.47 94 PRO A N 1
ATOM 714 C CA . PRO A 1 94 ? -17.493 5.679 36.553 1.00 39.47 94 PRO A CA 1
ATOM 715 C C . PRO A 1 94 ? -18.661 4.673 36.693 1.00 39.47 94 PRO A C 1
ATOM 717 O O . PRO A 1 94 ? -19.767 5.039 37.071 1.00 39.47 94 PRO A O 1
ATOM 720 N N . LYS A 1 95 ? -18.384 3.369 36.561 1.00 36.72 95 LYS A N 1
ATOM 721 C CA . LYS A 1 95 ? -18.937 2.390 37.514 1.00 36.72 95 LYS A CA 1
ATOM 722 C C . LYS A 1 95 ? -18.102 1.117 37.545 1.00 36.72 95 LYS A C 1
ATOM 724 O O . LYS A 1 95 ? -18.102 0.312 36.623 1.00 36.72 95 LYS A O 1
ATOM 729 N N . THR A 1 96 ? -17.380 0.995 38.648 1.00 36.59 96 THR A N 1
ATOM 730 C CA . THR A 1 96 ? -16.827 -0.233 39.200 1.00 36.59 96 THR A CA 1
ATOM 731 C C . THR A 1 96 ? -17.953 -1.243 39.393 1.00 36.59 96 THR A C 1
ATOM 733 O O . THR A 1 96 ? -18.866 -0.995 40.179 1.00 36.59 96 THR A O 1
ATOM 736 N N . GLU A 1 97 ? -17.872 -2.378 38.708 1.00 47.66 97 GLU A N 1
ATOM 737 C CA . GLU A 1 97 ? -18.646 -3.569 39.038 1.00 47.66 97 GLU A CA 1
ATOM 738 C C . GLU A 1 97 ? -17.686 -4.625 39.584 1.00 47.66 97 GLU A C 1
ATOM 740 O O . GLU A 1 97 ? -16.596 -4.862 39.058 1.00 47.66 97 GLU A O 1
ATOM 745 N N . ALA A 1 98 ? -18.057 -5.128 40.755 1.00 39.06 98 ALA A N 1
ATOM 746 C CA . ALA A 1 98 ? -17.219 -5.869 41.672 1.00 39.06 98 ALA A CA 1
ATOM 747 C C . ALA A 1 98 ? -16.897 -7.280 41.162 1.00 39.06 98 ALA A C 1
ATOM 749 O O . ALA A 1 98 ? -17.733 -7.978 40.596 1.00 39.06 98 ALA A O 1
ATOM 750 N N . MET A 1 99 ? -15.664 -7.711 41.423 1.00 44.75 99 MET A N 1
ATOM 751 C CA . MET A 1 99 ? -15.167 -9.050 41.114 1.00 44.75 99 MET A CA 1
ATOM 752 C C . MET A 1 99 ? -15.824 -10.112 42.018 1.00 44.75 99 MET A C 1
ATOM 754 O O . MET A 1 99 ? -15.873 -9.910 43.236 1.00 44.75 99 MET A O 1
ATOM 758 N N . PRO A 1 100 ? -16.202 -11.294 41.497 1.00 46.66 100 PRO A N 1
ATOM 759 C CA . PRO A 1 100 ? -16.419 -12.463 42.336 1.00 46.66 100 PRO A CA 1
ATOM 760 C C . PRO A 1 100 ? -15.073 -13.025 42.823 1.00 46.66 100 PRO A C 1
ATOM 762 O O . PRO A 1 100 ? -14.219 -13.470 42.051 1.00 46.66 100 PRO A O 1
ATOM 765 N N . LYS A 1 101 ? -14.890 -13.001 44.149 1.00 48.81 101 LYS A N 1
ATOM 766 C CA . LYS A 1 101 ? -13.828 -13.709 44.873 1.00 48.81 101 LYS A CA 1
ATOM 767 C C . LYS A 1 101 ? -13.975 -15.213 44.640 1.00 48.81 101 LYS A C 1
ATOM 769 O O . LYS A 1 101 ? -14.867 -15.835 45.204 1.00 48.81 101 LYS A O 1
ATOM 774 N N . THR A 1 102 ? -13.036 -15.803 43.907 1.00 38.06 102 THR A N 1
ATOM 775 C CA . THR A 1 102 ? -12.781 -17.248 43.980 1.00 38.06 102 THR A CA 1
ATOM 776 C C . THR A 1 102 ? -11.319 -17.448 44.349 1.00 38.06 102 THR A C 1
ATOM 778 O O . THR A 1 102 ? -10.409 -17.193 43.561 1.00 38.06 102 THR A O 1
ATOM 781 N N . LEU A 1 103 ? -11.097 -17.822 45.607 1.00 43.38 103 LEU A N 1
ATOM 782 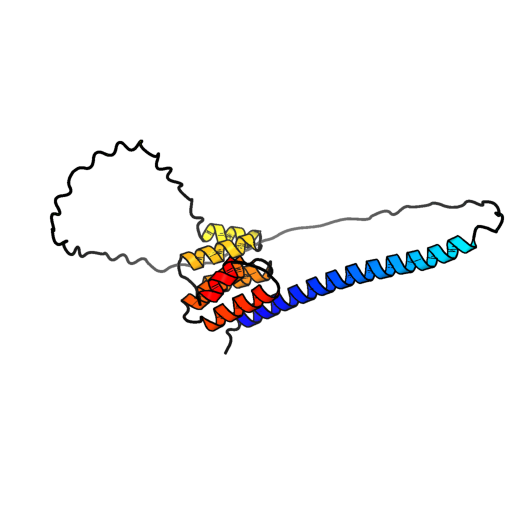C CA . LEU A 1 103 ? -9.786 -17.997 46.215 1.00 43.38 103 LEU A CA 1
ATOM 783 C C . LEU A 1 103 ? -9.231 -19.373 45.805 1.00 43.38 103 LEU A C 1
ATOM 785 O O . LEU A 1 103 ? -9.453 -20.370 46.485 1.00 43.38 103 LEU A O 1
ATOM 789 N N . GLN A 1 104 ? -8.528 -19.450 44.673 1.00 46.84 104 GLN A N 1
ATOM 790 C CA . GLN A 1 104 ? -7.741 -20.640 44.337 1.00 46.84 104 GLN A CA 1
ATOM 791 C C . GLN A 1 104 ? -6.419 -20.618 45.110 1.00 46.84 104 GLN A C 1
ATOM 793 O O . GLN A 1 104 ? -5.532 -19.802 44.854 1.00 46.84 104 GLN A O 1
ATOM 798 N N . LYS A 1 105 ? -6.294 -21.544 46.062 1.00 42.31 105 LYS A N 1
ATOM 799 C CA . LYS A 1 105 ? -5.084 -21.825 46.839 1.00 42.31 105 LYS A CA 1
ATOM 800 C C . LYS A 1 105 ? -4.016 -22.400 45.897 1.00 42.31 105 LYS A C 1
ATOM 802 O O . LYS A 1 105 ? -4.068 -23.572 45.541 1.00 42.31 105 LYS A O 1
ATOM 807 N N . ARG A 1 106 ? -3.073 -21.564 45.449 1.00 40.59 106 ARG A N 1
ATOM 808 C CA . ARG A 1 106 ? -1.919 -21.988 44.641 1.00 40.59 106 ARG A CA 1
ATOM 809 C C . ARG A 1 106 ? -0.749 -22.345 45.554 1.00 40.59 106 ARG A C 1
ATOM 811 O O . ARG A 1 106 ? -0.272 -21.516 46.323 1.00 40.59 106 ARG A O 1
ATOM 818 N N . THR A 1 107 ? -0.306 -23.589 45.451 1.00 41.44 107 THR A N 1
ATOM 819 C CA . THR A 1 107 ? 0.892 -24.144 46.088 1.00 41.44 107 THR A CA 1
ATOM 820 C C . THR A 1 107 ? 2.144 -23.365 45.644 1.00 41.44 107 THR A C 1
ATOM 822 O O . THR A 1 107 ? 2.292 -23.106 44.448 1.00 41.44 107 THR A O 1
ATOM 825 N N . PRO A 1 108 ? 3.058 -22.970 46.551 1.00 42.66 108 PRO A N 1
ATOM 826 C CA . PRO A 1 108 ? 4.226 -22.173 46.186 1.00 42.66 108 PRO A CA 1
ATOM 827 C C . PRO A 1 108 ? 5.305 -23.038 45.520 1.00 42.66 108 PRO A C 1
ATOM 829 O O . PRO A 1 108 ? 6.042 -23.768 46.180 1.00 42.66 108 PRO A O 1
ATOM 832 N N . GLN A 1 109 ? 5.432 -22.924 44.198 1.00 46.00 109 GLN A N 1
ATOM 833 C CA . GLN A 1 109 ? 6.559 -23.479 43.452 1.00 46.00 109 GLN A CA 1
ATOM 834 C C . GLN A 1 109 ? 7.738 -22.494 43.534 1.00 46.00 109 GLN A C 1
ATOM 836 O O . GLN A 1 109 ? 7.730 -21.428 42.917 1.00 46.00 109 GLN A O 1
ATOM 841 N N . LYS A 1 110 ? 8.758 -22.828 44.333 1.00 50.22 110 LYS A N 1
ATOM 842 C CA . LYS A 1 110 ? 10.041 -22.106 44.370 1.00 50.22 110 LYS A CA 1
ATOM 843 C C . LYS A 1 110 ? 10.779 -22.323 43.044 1.00 50.22 110 LYS A C 1
ATOM 845 O O . LYS A 1 110 ? 11.536 -23.277 42.906 1.00 50.22 110 LYS A O 1
ATOM 850 N N . THR A 1 111 ? 10.625 -21.410 42.092 1.00 47.28 111 THR A N 1
ATOM 851 C CA . THR A 1 111 ? 11.571 -21.272 40.976 1.00 47.28 111 THR A CA 1
ATOM 852 C C . THR A 1 111 ? 12.435 -20.041 41.205 1.00 47.28 111 THR A C 1
ATOM 854 O O . THR A 1 111 ? 11.965 -18.911 41.086 1.00 47.28 111 THR A O 1
ATOM 857 N N . LYS A 1 112 ? 13.714 -20.261 41.531 1.00 55.19 112 LYS A N 1
ATOM 858 C CA . LYS A 1 112 ? 14.755 -19.229 41.490 1.00 55.19 112 LYS A CA 1
ATOM 859 C C . LYS A 1 112 ? 14.948 -18.807 40.027 1.00 55.19 112 LYS A C 1
ATOM 861 O O . LYS A 1 112 ? 15.704 -19.448 39.305 1.00 55.19 112 LYS A O 1
ATOM 866 N N . LYS A 1 113 ? 14.254 -17.760 39.574 1.00 55.41 113 LYS A N 1
ATOM 867 C CA . LYS A 1 113 ? 14.567 -17.083 38.308 1.00 55.41 113 LYS A CA 1
ATOM 868 C C . LYS A 1 113 ? 15.304 -15.780 38.605 1.00 55.41 113 LYS A C 1
ATOM 870 O O . LYS A 1 113 ? 14.831 -14.947 39.373 1.00 55.41 113 LYS A O 1
ATOM 875 N N . LYS A 1 114 ? 16.493 -15.668 38.010 1.00 56.03 114 LYS A N 1
ATOM 876 C CA . LYS A 1 114 ? 17.331 -14.466 37.922 1.00 56.03 114 LYS A CA 1
ATOM 877 C C . LYS A 1 114 ? 16.459 -13.297 37.432 1.00 56.03 114 LYS A C 1
ATOM 879 O O . LYS A 1 114 ? 15.654 -13.531 36.531 1.00 56.03 114 LYS A O 1
ATOM 884 N N . PRO A 1 115 ? 16.566 -12.083 38.000 1.00 55.62 115 PRO A N 1
ATOM 885 C CA . PRO A 1 115 ? 15.770 -10.959 37.530 1.00 55.62 115 PRO A CA 1
ATOM 886 C C . PRO A 1 115 ? 16.196 -10.631 36.097 1.00 55.62 115 PRO A C 1
ATOM 888 O O . PRO A 1 115 ? 17.279 -10.097 35.866 1.00 55.62 115 PRO A O 1
ATOM 891 N N . GLU A 1 116 ? 15.365 -11.005 35.124 1.00 65.12 116 GLU A N 1
ATOM 892 C CA . GLU A 1 116 ? 15.450 -10.452 33.779 1.00 65.12 116 GLU A CA 1
ATOM 893 C C . GLU A 1 116 ? 15.144 -8.962 33.900 1.00 65.12 116 GLU A C 1
ATOM 895 O O . GLU A 1 116 ? 14.078 -8.549 34.361 1.00 65.12 116 GLU A O 1
ATOM 900 N N . THR A 1 117 ? 16.130 -8.142 33.557 1.00 56.78 117 THR A N 1
ATOM 901 C CA . THR A 1 117 ? 15.989 -6.696 33.511 1.00 56.78 117 THR A CA 1
ATOM 902 C C . THR A 1 117 ? 14.920 -6.352 32.477 1.00 56.78 117 THR A C 1
ATOM 904 O O . THR A 1 117 ? 15.121 -6.493 31.272 1.00 56.78 117 THR A O 1
ATOM 907 N N . PHE A 1 118 ? 13.758 -5.899 32.950 1.00 58.97 118 PHE A N 1
ATOM 908 C CA . PHE A 1 118 ? 12.718 -5.330 32.099 1.00 58.97 118 PHE A CA 1
ATOM 909 C C . PHE A 1 118 ? 13.256 -4.045 31.463 1.00 58.97 118 PHE A C 1
ATOM 911 O O . PHE A 1 118 ? 13.212 -2.968 32.055 1.00 58.97 118 PHE A O 1
ATOM 918 N N . GLN A 1 119 ? 13.788 -4.152 30.247 1.00 64.94 119 GLN A N 1
ATOM 919 C CA . GLN A 1 119 ? 14.171 -2.989 29.457 1.00 64.94 119 GLN A CA 1
ATOM 920 C C . GLN A 1 119 ? 12.900 -2.346 28.892 1.00 64.94 119 GLN A C 1
ATOM 922 O O . GLN A 1 119 ? 12.389 -2.752 27.847 1.00 64.94 119 GLN A O 1
ATOM 927 N N . LEU A 1 120 ? 12.364 -1.340 29.593 1.00 63.25 120 LEU A N 1
ATOM 928 C CA . LEU A 1 120 ? 11.304 -0.490 29.054 1.00 63.25 120 LEU A CA 1
ATOM 929 C C . LEU A 1 120 ? 11.854 0.298 27.859 1.00 63.25 120 LEU A C 1
ATOM 931 O O . LEU A 1 120 ? 12.487 1.342 28.007 1.00 63.25 120 LEU A O 1
ATOM 935 N N . LYS A 1 121 ? 11.587 -0.184 26.644 1.00 53.44 121 LYS A N 1
ATOM 936 C CA . LYS A 1 121 ? 11.871 0.563 25.418 1.00 53.44 121 LYS A CA 1
ATOM 937 C C . LYS A 1 121 ? 10.757 1.585 25.197 1.00 53.44 121 LYS A C 1
ATOM 939 O O . LYS A 1 121 ? 9.779 1.317 24.497 1.00 53.44 121 LYS A O 1
ATOM 944 N N . VAL A 1 122 ? 10.886 2.751 25.832 1.00 60.53 122 VAL A N 1
ATOM 945 C CA . VAL A 1 122 ? 9.977 3.888 25.630 1.00 60.53 122 VAL A CA 1
ATOM 946 C C . VAL A 1 122 ? 10.115 4.355 24.180 1.00 60.53 122 VAL A C 1
ATOM 948 O O . VAL A 1 122 ? 11.016 5.105 23.818 1.00 60.53 122 VAL A O 1
ATOM 951 N N . SER A 1 123 ? 9.233 3.857 23.318 1.00 59.62 123 SER A N 1
ATOM 952 C CA . SER A 1 123 ? 9.168 4.273 21.920 1.00 59.62 123 SER A CA 1
ATOM 953 C C . SER A 1 123 ? 8.440 5.610 21.870 1.00 59.62 123 SER A C 1
ATOM 955 O O . SER A 1 123 ? 7.220 5.661 22.033 1.00 59.62 123 SER A O 1
ATOM 957 N N . GLN A 1 124 ? 9.183 6.704 21.702 1.00 67.69 124 GLN A N 1
ATOM 958 C CA . GLN A 1 124 ? 8.608 8.040 21.578 1.00 67.69 124 GLN A CA 1
ATOM 959 C C . GLN A 1 124 ? 7.658 8.066 20.369 1.00 67.69 124 GLN A C 1
ATOM 961 O O . GLN A 1 124 ? 8.093 7.937 19.224 1.00 67.69 124 GLN A O 1
ATOM 966 N N . ARG A 1 125 ? 6.345 8.189 20.608 1.00 72.50 125 ARG A N 1
ATOM 967 C CA . ARG A 1 125 ? 5.369 8.337 19.520 1.00 72.50 125 ARG A CA 1
ATOM 968 C C . ARG A 1 125 ? 5.531 9.724 18.903 1.00 72.50 125 ARG A C 1
ATOM 970 O O . ARG A 1 125 ? 5.391 10.730 19.595 1.00 72.50 125 ARG A O 1
ATOM 977 N N . GLU A 1 126 ? 5.819 9.783 17.604 1.00 83.94 126 GLU A N 1
ATOM 978 C CA . GLU A 1 126 ? 5.799 11.047 16.864 1.00 83.94 126 GLU A CA 1
ATOM 979 C C . GLU A 1 126 ? 4.369 11.608 16.853 1.00 83.94 126 GLU A C 1
ATOM 981 O O . GLU A 1 126 ? 3.410 10.894 16.554 1.00 83.94 126 GLU A O 1
ATOM 986 N N . SER A 1 127 ? 4.213 12.893 17.185 1.00 93.19 127 SER A N 1
ATOM 987 C CA . SER A 1 127 ? 2.911 13.557 17.113 1.00 93.19 127 SER A CA 1
ATOM 988 C C . SER A 1 127 ? 2.486 13.758 15.657 1.00 93.19 127 SER A C 1
ATOM 990 O O . SER A 1 127 ? 3.316 14.024 14.783 1.00 93.19 127 SER A O 1
ATOM 992 N N . LEU A 1 128 ? 1.175 13.707 15.392 1.00 94.50 128 LEU A N 1
ATOM 993 C CA . LEU A 1 128 ? 0.624 13.955 14.055 1.00 94.50 128 LEU A CA 1
ATOM 994 C C . LEU A 1 128 ? 1.089 15.299 13.472 1.00 94.50 128 LEU A C 1
ATOM 996 O O . LEU A 1 128 ? 1.387 15.382 12.283 1.00 94.50 128 LEU A O 1
ATOM 1000 N N . TYR A 1 129 ? 1.198 16.339 14.305 1.00 95.25 129 TYR A N 1
ATOM 1001 C CA . TYR A 1 129 ? 1.699 17.647 13.880 1.00 95.25 129 TYR A CA 1
ATOM 1002 C C . TYR A 1 129 ? 3.113 17.552 13.294 1.00 95.25 129 TYR A C 1
ATOM 1004 O O . TYR A 1 129 ? 3.348 18.013 12.178 1.00 95.25 129 TYR A O 1
ATOM 1012 N N . LYS A 1 130 ? 4.036 16.883 13.997 1.00 96.12 130 LYS A N 1
ATOM 1013 C CA . LYS A 1 130 ? 5.420 16.705 13.536 1.00 96.12 130 LYS A CA 1
ATOM 1014 C C . LYS A 1 130 ? 5.480 15.916 12.227 1.00 96.12 130 LYS A C 1
ATOM 1016 O O . LYS A 1 130 ? 6.247 16.269 11.333 1.00 96.12 130 LYS A O 1
ATOM 1021 N N . LEU A 1 131 ? 4.639 14.890 12.088 1.00 96.69 131 LEU A N 1
ATOM 1022 C CA . LEU A 1 131 ? 4.530 14.112 10.852 1.00 96.69 131 LEU A CA 1
ATOM 1023 C C . LEU A 1 131 ? 4.063 14.974 9.669 1.00 96.69 131 LEU A C 1
ATOM 1025 O O . LEU A 1 131 ? 4.642 14.901 8.586 1.00 96.69 131 LEU A O 1
ATOM 1029 N N . LEU A 1 132 ? 3.047 15.815 9.881 1.00 96.75 132 LEU A N 1
ATOM 1030 C CA . LEU A 1 132 ? 2.511 16.707 8.852 1.00 96.75 132 LEU A CA 1
ATOM 1031 C C . LEU A 1 132 ? 3.514 17.787 8.436 1.00 96.75 132 LEU A C 1
ATOM 1033 O O . LEU A 1 132 ? 3.631 18.055 7.242 1.00 96.75 132 LEU A O 1
ATOM 1037 N N . VAL A 1 133 ? 4.247 18.378 9.386 1.00 96.81 133 VAL A N 1
ATOM 1038 C CA . VAL A 1 133 ? 5.328 19.337 9.091 1.00 96.81 133 VAL A CA 1
ATOM 1039 C C . VAL A 1 133 ? 6.409 18.665 8.242 1.00 96.81 133 VAL A C 1
ATOM 1041 O O . VAL A 1 133 ? 6.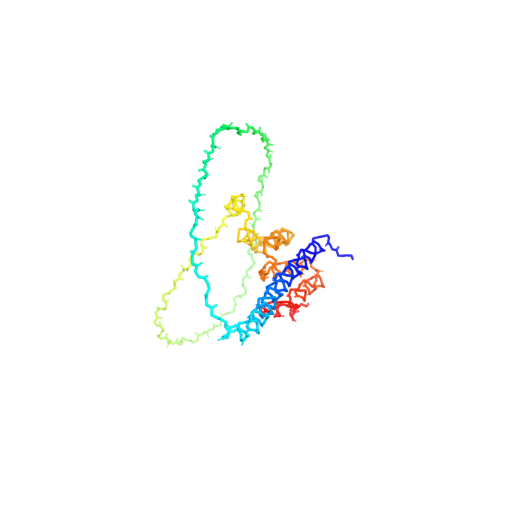680 19.116 7.136 1.00 96.81 133 VAL A O 1
ATOM 1044 N N . ASN A 1 134 ? 6.911 17.503 8.669 1.00 95.44 134 ASN A N 1
ATOM 1045 C CA . ASN A 1 134 ? 7.923 16.762 7.910 1.00 95.44 134 ASN A CA 1
ATOM 1046 C C . ASN A 1 134 ? 7.455 16.398 6.484 1.00 95.44 134 ASN A C 1
ATOM 1048 O O . ASN A 1 134 ? 8.238 16.425 5.534 1.00 95.44 134 ASN A O 1
ATOM 1052 N N . TYR A 1 135 ? 6.171 16.070 6.303 1.00 96.94 135 TYR A N 1
ATOM 1053 C CA . TYR A 1 135 ? 5.625 15.834 4.966 1.00 96.94 135 TYR A CA 1
ATOM 1054 C C . TYR A 1 135 ? 5.536 17.103 4.121 1.00 96.94 135 TYR A C 1
ATOM 1056 O O . TYR A 1 135 ? 5.819 17.037 2.925 1.00 96.94 135 TYR A O 1
ATOM 1064 N N . LYS A 1 136 ? 5.159 18.246 4.705 1.00 96.62 136 LYS A N 1
ATOM 1065 C CA . LYS A 1 136 ? 5.139 19.526 3.983 1.00 96.62 136 LYS A CA 1
ATOM 1066 C C . LYS A 1 136 ? 6.517 19.867 3.416 1.00 96.62 136 LYS A C 1
ATOM 1068 O O . LYS A 1 136 ? 6.579 20.302 2.265 1.00 96.62 136 LYS A O 1
ATOM 1073 N N . ASP A 1 137 ? 7.569 19.584 4.177 1.00 95.38 137 ASP A N 1
ATOM 1074 C CA . ASP A 1 137 ? 8.949 19.881 3.794 1.00 95.38 137 ASP A CA 1
ATOM 1075 C C . ASP A 1 137 ? 9.469 18.909 2.727 1.00 95.38 137 ASP A C 1
ATOM 1077 O O . ASP A 1 137 ? 9.964 19.324 1.682 1.00 95.38 137 ASP A O 1
ATOM 1081 N N . ARG A 1 138 ? 9.330 17.595 2.955 1.00 94.75 138 ARG A N 1
ATOM 1082 C CA . ARG A 1 138 ? 9.959 16.572 2.096 1.00 94.75 138 ARG A CA 1
ATOM 1083 C C . ARG A 1 138 ? 9.081 16.084 0.951 1.00 94.75 138 ARG A C 1
ATOM 1085 O O . ARG A 1 138 ? 9.596 15.658 -0.078 1.00 94.75 138 ARG A O 1
ATOM 1092 N N . LYS A 1 139 ? 7.759 16.050 1.149 1.00 95.88 139 LYS A N 1
ATOM 1093 C CA . LYS A 1 139 ? 6.757 15.479 0.224 1.00 95.88 139 LYS A CA 1
ATOM 1094 C C . LYS A 1 139 ? 7.137 14.089 -0.323 1.00 95.88 139 LYS A C 1
ATOM 1096 O O . LYS A 1 139 ? 6.809 13.766 -1.470 1.00 95.88 139 LYS A O 1
ATOM 1101 N N . SER A 1 140 ? 7.816 13.278 0.491 1.00 97.31 140 SER A N 1
ATOM 1102 C CA . SER A 1 140 ? 8.375 11.972 0.121 1.00 97.31 140 SER A CA 1
ATOM 1103 C C . SER A 1 140 ? 7.465 10.800 0.502 1.00 97.31 140 SER A C 1
ATOM 1105 O O . SER A 1 140 ? 6.501 10.964 1.257 1.00 97.31 140 SER A O 1
ATOM 1107 N N . TYR A 1 141 ? 7.799 9.607 -0.006 1.00 97.19 141 TYR A N 1
ATOM 1108 C CA . TYR A 1 141 ? 7.161 8.350 0.392 1.00 97.19 141 TYR A CA 1
ATOM 1109 C C . TYR A 1 141 ? 7.231 8.147 1.913 1.00 97.19 141 TYR A C 1
ATOM 1111 O O . TYR A 1 141 ? 6.193 8.001 2.556 1.00 97.19 141 TYR A O 1
ATOM 1119 N N . ASP A 1 142 ? 8.432 8.234 2.495 1.00 97.81 142 ASP A N 1
ATOM 1120 C CA . ASP A 1 142 ? 8.660 7.974 3.924 1.00 97.81 142 ASP A CA 1
ATOM 1121 C C . ASP A 1 142 ? 7.858 8.902 4.836 1.00 97.81 142 ASP A C 1
ATOM 1123 O O . ASP A 1 142 ? 7.343 8.492 5.877 1.00 97.81 142 ASP A O 1
ATOM 1127 N N . ALA A 1 143 ? 7.724 10.172 4.451 1.00 97.62 143 ALA A N 1
ATOM 1128 C CA . ALA A 1 143 ? 6.926 11.111 5.220 1.00 97.62 143 ALA A CA 1
ATOM 1129 C C . ALA A 1 143 ? 5.423 10.784 5.119 1.00 97.62 143 ALA A C 1
ATOM 1131 O O . ALA A 1 143 ? 4.724 10.800 6.132 1.00 97.62 143 ALA A O 1
ATOM 1132 N N . ALA A 1 144 ? 4.927 10.426 3.929 1.00 98.06 144 ALA A N 1
ATOM 1133 C CA . ALA A 1 144 ? 3.525 10.052 3.733 1.00 98.06 144 ALA A CA 1
ATOM 1134 C C . ALA A 1 144 ? 3.159 8.737 4.437 1.00 98.06 144 ALA A C 1
ATOM 1136 O O . ALA A 1 144 ? 2.102 8.651 5.066 1.00 98.06 144 ALA A O 1
ATOM 1137 N N . ILE A 1 145 ? 4.023 7.718 4.360 1.00 98.38 145 ILE A N 1
ATOM 1138 C CA . ILE A 1 145 ? 3.728 6.397 4.921 1.00 98.38 145 ILE A CA 1
ATOM 1139 C C . ILE A 1 145 ? 3.666 6.439 6.448 1.00 98.38 145 ILE A C 1
ATOM 1141 O O . ILE A 1 145 ? 2.790 5.808 7.035 1.00 98.38 145 ILE A O 1
ATOM 1145 N N . LYS A 1 146 ? 4.496 7.264 7.105 1.00 97.88 146 LYS A N 1
ATOM 1146 C CA . LYS A 1 146 ? 4.401 7.496 8.555 1.00 97.88 146 LYS A CA 1
ATOM 1147 C C . LYS A 1 146 ? 3.041 8.067 8.959 1.00 97.88 146 LYS A C 1
ATOM 1149 O O . LYS A 1 146 ? 2.459 7.617 9.944 1.00 97.88 146 LYS A O 1
ATOM 1154 N N . ILE A 1 147 ? 2.496 9.003 8.179 1.00 98.31 147 ILE A N 1
ATOM 1155 C CA . ILE A 1 147 ? 1.157 9.557 8.429 1.00 98.31 147 ILE A CA 1
ATOM 1156 C C . ILE A 1 147 ? 0.075 8.495 8.184 1.00 98.31 147 ILE A C 1
ATOM 1158 O O . ILE A 1 147 ? -0.877 8.386 8.958 1.00 98.31 147 ILE A O 1
ATOM 1162 N N . ALA A 1 148 ? 0.228 7.669 7.145 1.00 98.25 148 ALA A N 1
ATOM 1163 C CA . ALA A 1 148 ? -0.688 6.564 6.874 1.00 98.25 148 ALA A CA 1
ATOM 1164 C C . ALA A 1 148 ? -0.710 5.541 8.026 1.00 98.25 148 ALA A C 1
ATOM 1166 O O . ALA A 1 148 ? -1.791 5.138 8.459 1.00 98.25 148 ALA A O 1
ATOM 1167 N N . ARG A 1 149 ? 0.465 5.171 8.561 1.00 98.31 149 ARG A N 1
ATOM 1168 C CA . ARG A 1 149 ? 0.597 4.295 9.738 1.00 98.31 149 ARG A CA 1
ATOM 1169 C C . ARG A 1 149 ? -0.076 4.903 10.959 1.00 98.31 149 ARG A C 1
ATOM 1171 O O . ARG A 1 149 ? -0.838 4.201 11.616 1.00 98.31 149 ARG A O 1
ATOM 1178 N N . PHE A 1 150 ? 0.169 6.188 11.225 1.00 97.81 150 PHE A N 1
ATOM 1179 C CA . PHE A 1 150 ? -0.447 6.901 12.341 1.00 97.81 150 PHE A CA 1
ATOM 1180 C C . PHE A 1 150 ? -1.974 6.779 12.283 1.00 97.81 150 PHE A C 1
ATOM 1182 O O . PHE A 1 150 ? -2.592 6.276 13.214 1.00 97.81 150 PHE A O 1
ATOM 1189 N N . TYR A 1 151 ? -2.595 7.131 11.154 1.00 98.25 151 TYR A N 1
ATOM 1190 C CA . TYR A 1 151 ? -4.053 7.036 11.038 1.00 98.25 151 TYR A CA 1
ATOM 1191 C C . TYR A 1 151 ? -4.585 5.602 11.070 1.00 98.25 151 TYR A C 1
ATOM 1193 O O . TYR A 1 151 ? -5.693 5.382 11.552 1.00 98.25 151 TYR A O 1
ATOM 1201 N N . LEU A 1 152 ? -3.816 4.620 10.591 1.00 98.19 152 LEU A N 1
ATOM 1202 C CA . LEU A 1 152 ? -4.191 3.214 10.721 1.00 98.19 152 LEU A CA 1
ATOM 1203 C C . LEU A 1 152 ? -4.206 2.776 12.196 1.00 98.19 152 LEU A C 1
ATOM 1205 O O . LEU A 1 152 ? -5.132 2.081 12.609 1.00 98.19 152 LEU A O 1
ATOM 1209 N N . GLN A 1 153 ? -3.207 3.197 12.980 1.00 97.31 153 GLN A N 1
ATOM 1210 C CA . GLN A 1 153 ? -3.108 2.923 14.419 1.00 97.31 153 GLN A CA 1
ATOM 1211 C C . GLN A 1 153 ? -4.231 3.606 15.208 1.00 97.31 153 GLN A C 1
ATOM 1213 O O . GLN A 1 153 ? -4.834 2.977 16.074 1.00 97.31 153 GLN A O 1
ATOM 1218 N N . GLU A 1 154 ? -4.577 4.842 14.843 1.00 97.12 154 GLU A N 1
ATOM 1219 C CA . GLU A 1 154 ? -5.700 5.600 15.415 1.00 97.12 154 GLU A CA 1
ATOM 1220 C C . GLU A 1 154 ? -7.078 5.132 14.904 1.00 97.12 154 GLU A C 1
ATOM 1222 O O . GLU A 1 154 ? -8.102 5.721 15.238 1.00 97.12 154 GLU A O 1
ATOM 1227 N N . LYS A 1 155 ? -7.127 4.073 14.080 1.00 97.94 155 LYS A N 1
ATOM 1228 C CA . LYS A 1 155 ? -8.347 3.514 13.468 1.00 97.94 155 LYS A CA 1
ATOM 1229 C C . LYS A 1 155 ? -9.130 4.497 12.580 1.00 97.94 155 LYS A C 1
ATOM 1231 O O . LYS A 1 155 ? -10.255 4.206 12.176 1.00 97.94 155 LYS A O 1
ATOM 1236 N N . ASP A 1 156 ? -8.528 5.617 12.178 1.00 98.12 156 ASP A N 1
ATOM 1237 C CA . ASP A 1 156 ? -9.077 6.511 11.155 1.00 98.12 156 ASP A CA 1
ATOM 1238 C C . ASP A 1 156 ? -8.743 5.964 9.759 1.00 98.12 156 ASP A C 1
ATOM 1240 O O . ASP A 1 156 ? -7.877 6.448 9.020 1.00 98.12 156 ASP A O 1
ATOM 1244 N N . TYR A 1 157 ? -9.447 4.896 9.388 1.00 98.00 157 TYR A N 1
ATOM 1245 C CA . TYR A 1 157 ? -9.187 4.153 8.157 1.00 98.00 157 TYR A CA 1
ATOM 1246 C C . TYR A 1 157 ? -9.387 4.995 6.893 1.00 98.00 157 TYR A C 1
ATOM 1248 O O . TYR A 1 157 ? -8.720 4.772 5.881 1.00 98.00 157 TYR A O 1
ATOM 1256 N N . ASN A 1 158 ? -10.272 5.994 6.929 1.00 96.62 158 ASN A N 1
ATOM 1257 C CA . ASN A 1 158 ? -10.483 6.886 5.792 1.00 96.62 158 ASN A CA 1
ATOM 1258 C C . ASN A 1 158 ? -9.252 7.760 5.532 1.00 96.62 158 ASN A C 1
ATOM 1260 O O . ASN A 1 158 ? -8.837 7.896 4.376 1.00 96.62 158 ASN A O 1
ATOM 1264 N N . LYS A 1 159 ? -8.639 8.328 6.579 1.00 97.25 159 LYS A N 1
ATOM 1265 C CA . LYS A 1 159 ? -7.388 9.081 6.427 1.00 97.25 159 LYS A CA 1
ATOM 1266 C C . LYS A 1 159 ? -6.205 8.164 6.135 1.00 97.25 159 LYS A C 1
ATOM 1268 O O . LYS A 1 159 ? -5.400 8.516 5.275 1.00 97.25 159 LYS A O 1
ATOM 1273 N N . ALA A 1 160 ? -6.148 6.973 6.733 1.00 98.25 160 ALA A N 1
ATOM 1274 C CA . ALA A 1 160 ? -5.126 5.975 6.413 1.00 98.25 160 ALA A CA 1
ATOM 1275 C C . ALA A 1 160 ? -5.120 5.633 4.913 1.00 98.25 160 ALA A C 1
ATOM 1277 O O . ALA A 1 160 ? -4.071 5.666 4.277 1.00 98.25 160 ALA A O 1
ATOM 1278 N N . VAL A 1 161 ? -6.299 5.414 4.311 1.00 96.88 161 VAL A N 1
ATOM 1279 C CA . VAL A 1 161 ? -6.440 5.186 2.861 1.00 96.88 161 VAL A CA 1
ATOM 1280 C C . VAL A 1 161 ? -5.919 6.368 2.044 1.00 96.88 161 VAL A C 1
ATOM 1282 O O . VAL A 1 161 ? -5.219 6.156 1.056 1.00 96.88 161 VAL A O 1
ATOM 1285 N N . LYS A 1 162 ? -6.266 7.607 2.418 1.00 96.12 162 LYS A N 1
ATOM 1286 C CA . LYS A 1 162 ? -5.809 8.803 1.691 1.00 96.12 162 LYS A CA 1
ATOM 1287 C C . LYS A 1 162 ? -4.284 8.892 1.698 1.00 96.12 162 LYS A C 1
ATOM 1289 O O . LYS A 1 162 ? -3.681 9.037 0.642 1.00 96.12 162 LYS A O 1
ATOM 1294 N N . TRP A 1 163 ? -3.669 8.744 2.865 1.00 97.12 163 TRP A N 1
ATOM 1295 C CA . TRP A 1 163 ? -2.219 8.848 3.010 1.00 97.12 163 TRP A CA 1
ATOM 1296 C C . TRP A 1 163 ? -1.463 7.668 2.403 1.00 97.12 163 TRP A C 1
ATOM 1298 O O . TRP A 1 163 ? -0.395 7.873 1.838 1.00 97.12 163 TRP A O 1
ATOM 1308 N N . ALA A 1 164 ? -2.035 6.464 2.423 1.00 97.44 164 ALA A N 1
ATOM 1309 C CA . ALA A 1 164 ? -1.492 5.322 1.695 1.00 97.44 164 ALA A CA 1
ATO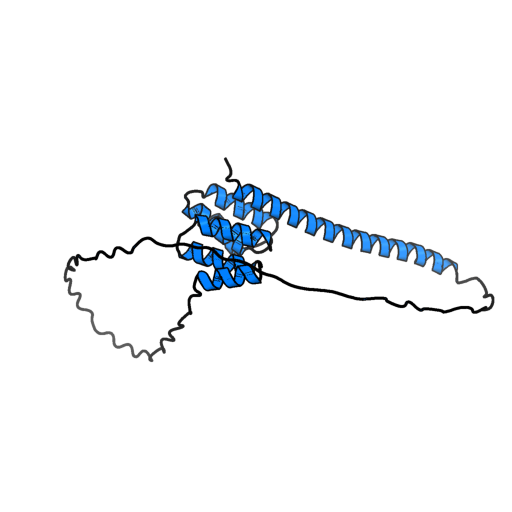M 1310 C C . ALA A 1 164 ? -1.449 5.581 0.178 1.00 97.44 164 ALA A C 1
ATOM 1312 O O . ALA A 1 164 ? -0.440 5.300 -0.461 1.00 97.44 164 ALA A O 1
ATOM 1313 N N . VAL A 1 165 ? -2.502 6.186 -0.387 1.00 95.62 165 VAL A N 1
ATOM 1314 C CA . VAL A 1 165 ? -2.522 6.615 -1.799 1.00 95.62 165 VAL A CA 1
ATOM 1315 C C . VAL A 1 165 ? -1.498 7.726 -2.057 1.00 95.62 165 VAL A C 1
ATOM 1317 O O . VAL A 1 165 ? -0.848 7.732 -3.100 1.00 95.62 165 VAL A O 1
ATOM 1320 N N . GLU A 1 166 ? -1.338 8.682 -1.137 1.00 95.44 166 GLU A N 1
ATOM 1321 C CA . GLU A 1 166 ? -0.302 9.716 -1.275 1.00 95.44 166 GLU A CA 1
ATOM 1322 C C . GLU A 1 166 ? 1.110 9.131 -1.234 1.00 95.44 166 GLU A C 1
ATOM 1324 O O . GLU A 1 166 ? 1.948 9.539 -2.033 1.00 95.44 166 GLU A O 1
ATOM 1329 N N . ALA A 1 167 ? 1.370 8.147 -0.372 1.00 96.62 167 ALA A N 1
ATOM 1330 C CA . ALA A 1 167 ? 2.638 7.429 -0.348 1.00 96.62 167 ALA A CA 1
ATOM 1331 C C . ALA A 1 167 ? 2.856 6.674 -1.668 1.00 96.62 167 ALA A C 1
ATOM 1333 O O . ALA A 1 167 ? 3.866 6.887 -2.336 1.00 96.62 167 ALA A O 1
ATOM 1334 N N . SER A 1 168 ? 1.871 5.894 -2.122 1.00 94.50 168 SER A N 1
ATOM 1335 C CA . SER A 1 168 ? 1.985 5.116 -3.362 1.00 94.50 168 SER A CA 1
ATOM 1336 C C . SER A 1 168 ? 2.150 5.990 -4.610 1.00 94.50 168 SER A C 1
ATOM 1338 O O . SER A 1 168 ? 2.689 5.534 -5.607 1.00 94.50 168 SER A O 1
ATOM 1340 N N . LYS A 1 169 ? 1.694 7.252 -4.599 1.00 93.81 169 LYS A N 1
ATOM 1341 C CA . LYS A 1 169 ? 1.985 8.216 -5.677 1.00 93.81 169 LYS A CA 1
ATOM 1342 C C . LYS A 1 169 ? 3.469 8.569 -5.769 1.00 93.81 169 LYS A C 1
ATOM 1344 O O . LYS A 1 169 ? 3.921 8.933 -6.851 1.00 93.81 169 LYS A O 1
ATOM 1349 N N . LYS A 1 170 ? 4.192 8.544 -4.646 1.00 94.88 170 LYS A N 1
ATOM 1350 C CA . LYS A 1 170 ? 5.626 8.857 -4.581 1.00 94.88 170 LYS A CA 1
ATOM 1351 C C . LYS A 1 170 ? 6.463 7.657 -4.978 1.00 94.88 170 LYS A C 1
ATOM 1353 O O . LYS A 1 170 ? 7.351 7.799 -5.807 1.00 94.88 170 LYS A O 1
ATOM 1358 N N . ASP A 1 171 ? 6.134 6.498 -4.422 1.00 93.81 171 ASP A N 1
ATOM 1359 C CA . ASP A 1 171 ? 6.758 5.239 -4.800 1.00 93.81 171 ASP A CA 1
ATOM 1360 C C . ASP A 1 171 ? 5.710 4.114 -4.826 1.00 93.81 171 ASP A C 1
ATOM 1362 O O . ASP A 1 171 ? 5.341 3.574 -3.779 1.00 93.81 171 ASP A O 1
ATOM 1366 N N . PRO A 1 172 ? 5.199 3.761 -6.019 1.00 91.88 172 PRO A N 1
ATOM 1367 C CA . PRO A 1 172 ? 4.206 2.703 -6.171 1.00 91.88 172 PRO A CA 1
ATOM 1368 C C . PRO A 1 172 ? 4.746 1.297 -5.874 1.00 91.88 172 PRO A C 1
ATOM 1370 O O . PRO A 1 172 ? 3.950 0.372 -5.705 1.00 91.88 172 PRO A O 1
ATOM 1373 N N . SER A 1 173 ? 6.072 1.113 -5.863 1.00 91.50 173 SER A N 1
ATOM 1374 C CA . SER A 1 173 ? 6.718 -0.194 -5.688 1.00 91.50 173 SER A CA 1
ATOM 1375 C C . SER A 1 173 ? 6.771 -0.647 -4.226 1.00 91.50 173 SER A C 1
ATOM 1377 O O . SER A 1 173 ? 6.839 -1.846 -3.954 1.00 91.50 173 SER A O 1
ATOM 1379 N N . GLN A 1 174 ? 6.658 0.293 -3.286 1.00 95.12 174 GLN A N 1
ATOM 1380 C CA . GLN A 1 174 ? 6.771 0.024 -1.856 1.00 95.12 174 GLN A CA 1
ATOM 1381 C C . GLN A 1 174 ? 5.528 -0.679 -1.310 1.00 95.12 174 GLN A C 1
ATOM 1383 O O . GLN A 1 174 ? 4.426 -0.118 -1.322 1.00 95.12 174 GLN A O 1
ATOM 1388 N N . GLU A 1 175 ? 5.720 -1.882 -0.764 1.00 96.38 175 GLU A N 1
ATOM 1389 C CA . GLU A 1 175 ? 4.641 -2.755 -0.281 1.00 96.38 175 GLU A CA 1
ATOM 1390 C C . GLU A 1 175 ? 3.764 -2.107 0.789 1.00 96.38 175 GLU A C 1
ATOM 1392 O O . GLU A 1 175 ? 2.549 -2.302 0.817 1.00 96.38 175 GLU A O 1
ATOM 1397 N N . GLU A 1 176 ? 4.355 -1.310 1.677 1.00 97.62 176 GLU A N 1
ATOM 1398 C CA . GLU A 1 176 ? 3.675 -0.907 2.900 1.00 97.62 176 GLU A CA 1
ATOM 1399 C C . GLU A 1 176 ? 2.465 -0.008 2.619 1.00 97.62 176 GLU A C 1
ATOM 1401 O O . GLU A 1 176 ? 1.428 -0.134 3.274 1.00 97.62 176 GLU A O 1
ATOM 1406 N N . SER A 1 177 ? 2.547 0.841 1.591 1.00 97.06 177 SER A N 1
ATOM 1407 C CA . SER A 1 177 ? 1.409 1.650 1.145 1.00 97.06 177 SER A CA 1
ATOM 1408 C C . SER A 1 177 ? 0.211 0.784 0.731 1.00 97.06 177 SER A C 1
ATOM 1410 O O . SER A 1 177 ? -0.928 1.078 1.103 1.00 97.06 177 SER A O 1
ATOM 1412 N N . TRP A 1 178 ? 0.458 -0.343 0.061 1.00 97.00 178 TRP A N 1
ATOM 1413 C CA . TRP A 1 178 ? -0.567 -1.307 -0.341 1.00 97.00 178 TRP A CA 1
ATOM 1414 C C . TRP A 1 178 ? -1.128 -2.078 0.849 1.00 97.00 178 TRP A C 1
ATOM 1416 O O . TRP A 1 178 ? -2.344 -2.247 0.950 1.00 97.00 178 TRP A O 1
ATOM 1426 N N . LEU A 1 179 ? -0.268 -2.483 1.786 1.00 98.38 179 LEU A N 1
ATOM 1427 C CA . LEU A 1 179 ? -0.678 -3.166 3.013 1.00 98.38 179 LEU A CA 1
ATOM 1428 C C . LEU A 1 179 ? -1.582 -2.280 3.873 1.00 98.38 179 LEU A C 1
ATOM 1430 O O . LEU A 1 179 ? -2.642 -2.725 4.315 1.00 98.38 179 LEU A O 1
ATOM 1434 N N . ILE A 1 180 ? -1.203 -1.016 4.093 1.00 98.38 180 ILE A N 1
ATOM 1435 C CA . ILE A 1 180 ? -2.018 -0.064 4.860 1.00 98.38 180 ILE A CA 1
ATOM 1436 C C . ILE A 1 180 ? -3.346 0.185 4.150 1.00 98.38 180 ILE A C 1
ATOM 1438 O O . ILE A 1 180 ? -4.397 0.150 4.795 1.00 98.38 180 ILE A O 1
ATOM 1442 N N . TYR A 1 181 ? -3.319 0.384 2.829 1.00 97.25 181 TYR A N 1
ATOM 1443 C CA . TYR A 1 181 ? -4.532 0.544 2.036 1.00 97.25 181 TYR A CA 1
ATOM 1444 C C . TYR A 1 181 ? -5.474 -0.656 2.204 1.00 97.25 181 TYR A C 1
ATOM 1446 O O . TYR A 1 181 ? -6.652 -0.475 2.516 1.00 97.25 181 TYR A O 1
ATOM 1454 N N . ALA A 1 182 ? -4.962 -1.878 2.038 1.00 97.69 182 ALA A N 1
ATOM 1455 C CA . ALA A 1 182 ? -5.740 -3.107 2.131 1.00 97.69 182 ALA A CA 1
ATOM 1456 C C . ALA A 1 182 ? -6.308 -3.321 3.542 1.00 97.69 182 ALA A C 1
ATOM 1458 O O . ALA A 1 182 ? -7.511 -3.540 3.687 1.00 97.69 182 ALA A O 1
ATOM 1459 N N . ARG A 1 183 ? -5.488 -3.164 4.590 1.00 98.50 183 ARG A N 1
ATOM 1460 C CA . ARG A 1 183 ? -5.933 -3.260 5.993 1.00 98.50 183 ARG A CA 1
ATOM 1461 C C . ARG A 1 183 ? -7.039 -2.255 6.302 1.00 98.50 183 ARG A C 1
ATOM 1463 O O . ARG A 1 183 ? -8.072 -2.629 6.852 1.00 98.50 183 ARG A O 1
ATOM 1470 N N . ALA A 1 184 ? -6.861 -0.999 5.895 1.00 98.19 184 ALA A N 1
ATOM 1471 C CA . ALA A 1 184 ? -7.862 0.039 6.102 1.00 98.19 184 ALA A CA 1
ATOM 1472 C C . ALA A 1 184 ? -9.155 -0.240 5.315 1.00 98.19 184 ALA A C 1
ATOM 1474 O O . ALA A 1 184 ? -10.249 -0.021 5.828 1.00 98.19 184 ALA A O 1
ATOM 1475 N N . LYS A 1 185 ? -9.070 -0.769 4.086 1.00 97.00 185 LYS A N 1
ATOM 1476 C CA . LYS A 1 185 ? -10.256 -1.170 3.313 1.00 97.00 185 LYS A CA 1
ATOM 1477 C C . LYS A 1 185 ? -10.993 -2.355 3.928 1.00 97.00 185 LYS A C 1
ATOM 1479 O O . LYS A 1 185 ? -12.218 -2.287 3.999 1.00 97.00 185 LYS A O 1
ATOM 1484 N N . LYS A 1 186 ? -10.282 -3.379 4.413 1.00 97.81 186 LYS A N 1
ATOM 1485 C CA . LYS A 1 186 ? -10.876 -4.493 5.172 1.00 97.81 186 LYS A CA 1
ATOM 1486 C C . LYS A 1 186 ? -11.656 -3.956 6.371 1.00 97.81 186 LYS A C 1
ATOM 1488 O O . LYS A 1 186 ? -12.835 -4.255 6.509 1.00 97.81 186 LYS A O 1
ATOM 1493 N N . ALA A 1 187 ? -11.021 -3.100 7.173 1.00 98.00 187 ALA A N 1
ATOM 1494 C CA . ALA A 1 187 ? -11.631 -2.518 8.367 1.00 98.00 187 ALA A CA 1
ATOM 1495 C C . ALA A 1 187 ? -12.841 -1.612 8.064 1.00 98.00 187 ALA A C 1
ATOM 1497 O O . ALA A 1 187 ? -13.739 -1.483 8.886 1.00 98.00 187 ALA A O 1
ATOM 1498 N N . LEU A 1 188 ? -12.907 -1.033 6.862 1.00 97.00 188 LEU A N 1
ATOM 1499 C CA . LEU A 1 188 ? -14.069 -0.292 6.355 1.00 97.00 188 LEU A CA 1
ATOM 1500 C C . LEU A 1 188 ? -15.170 -1.195 5.758 1.00 97.00 188 LEU A C 1
ATOM 1502 O O . LEU A 1 188 ? -16.031 -0.688 5.035 1.00 97.00 188 LEU A O 1
ATOM 1506 N N . GLY A 1 189 ? -15.121 -2.513 5.977 1.00 96.75 189 GLY A N 1
ATOM 1507 C CA . GLY A 1 189 ? -16.096 -3.471 5.442 1.00 96.75 189 GLY A CA 1
ATOM 1508 C C . GLY A 1 189 ? -15.974 -3.698 3.932 1.00 96.75 189 GLY A C 1
ATOM 1509 O O . GLY A 1 189 ? -16.952 -4.031 3.272 1.00 96.75 189 GLY A O 1
ATOM 1510 N N . LYS A 1 190 ? -14.789 -3.467 3.347 1.00 95.88 190 LYS A N 1
ATOM 1511 C CA . LYS A 1 190 ? -14.540 -3.582 1.895 1.00 95.88 190 LYS A CA 1
ATOM 1512 C C . LYS A 1 190 ? -13.429 -4.598 1.586 1.00 95.88 190 LYS A C 1
ATOM 1514 O O . LYS A 1 190 ? -12.426 -4.210 0.974 1.00 95.88 190 LYS A O 1
ATOM 1519 N N . PRO A 1 191 ? -13.578 -5.878 1.981 1.00 96.38 191 PRO A N 1
ATOM 1520 C CA . PRO A 1 191 ? -12.547 -6.903 1.798 1.00 96.38 191 PRO A CA 1
ATOM 1521 C C . PRO A 1 191 ? -12.224 -7.153 0.321 1.00 96.38 191 PRO A C 1
ATOM 1523 O O . PRO A 1 191 ? -11.054 -7.215 -0.030 1.00 96.38 191 PRO A O 1
ATOM 1526 N N . GLU A 1 192 ? -13.213 -7.142 -0.575 1.00 95.25 192 GLU A N 1
ATOM 1527 C CA . GLU A 1 192 ? -12.983 -7.330 -2.019 1.00 95.25 192 GLU A CA 1
ATOM 1528 C C . GLU A 1 192 ? -12.065 -6.264 -2.635 1.00 95.25 192 GLU A C 1
ATOM 1530 O O . GLU A 1 192 ? -11.248 -6.536 -3.517 1.00 95.25 192 GLU A O 1
ATOM 1535 N N . VAL A 1 193 ? -12.153 -5.026 -2.141 1.00 94.12 193 VAL A N 1
ATOM 1536 C CA . VAL A 1 193 ? -11.261 -3.940 -2.572 1.00 94.12 193 VAL A CA 1
ATOM 1537 C C . VAL A 1 193 ? -9.850 -4.155 -2.024 1.00 94.12 193 VAL A C 1
ATOM 1539 O O . VAL A 1 193 ? -8.878 -3.854 -2.716 1.00 94.12 193 VAL A O 1
ATOM 1542 N N . ALA A 1 194 ? -9.730 -4.679 -0.802 1.00 96.38 194 ALA A N 1
ATOM 1543 C CA . ALA A 1 194 ? -8.449 -5.030 -0.203 1.00 96.38 194 ALA A CA 1
ATOM 1544 C C . ALA A 1 194 ? -7.773 -6.184 -0.962 1.00 96.38 194 ALA A C 1
ATOM 1546 O O . ALA A 1 194 ? -6.618 -6.035 -1.359 1.00 96.38 194 ALA A O 1
ATOM 1547 N N . LYS A 1 195 ? -8.515 -7.263 -1.258 1.00 97.12 195 LYS A N 1
ATOM 1548 C CA . LYS A 1 195 ? -8.044 -8.408 -2.051 1.00 97.12 195 LYS A CA 1
ATOM 1549 C C . LYS A 1 195 ? -7.502 -7.942 -3.391 1.00 97.12 195 LYS A C 1
ATOM 1551 O O . LYS A 1 195 ? -6.337 -8.158 -3.705 1.00 97.12 195 LYS A O 1
ATOM 1556 N N . ARG A 1 196 ? -8.307 -7.175 -4.132 1.00 95.06 196 ARG A N 1
ATOM 1557 C CA . ARG A 1 196 ? -7.911 -6.654 -5.445 1.00 95.06 196 ARG A CA 1
ATOM 1558 C C . ARG A 1 196 ? -6.663 -5.772 -5.387 1.00 95.06 196 ARG A C 1
ATOM 1560 O O . ARG A 1 196 ? -5.849 -5.843 -6.301 1.00 95.06 196 ARG A O 1
ATOM 1567 N N . ALA A 1 197 ? -6.505 -4.946 -4.349 1.00 94.31 197 ALA A N 1
ATOM 1568 C CA . ALA A 1 197 ? -5.300 -4.133 -4.172 1.00 94.31 197 ALA A CA 1
ATOM 1569 C C . ALA A 1 197 ? -4.048 -5.011 -4.065 1.00 94.31 197 ALA A C 1
ATOM 1571 O O . ALA A 1 197 ? -3.087 -4.804 -4.804 1.00 94.31 197 ALA A O 1
ATOM 1572 N N . 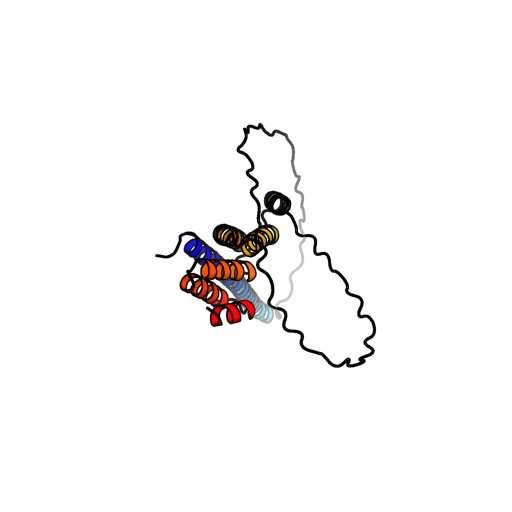LEU A 1 198 ? -4.087 -6.012 -3.184 1.00 96.81 198 LEU A N 1
ATOM 1573 C CA . LEU A 1 198 ? -2.959 -6.908 -2.942 1.00 96.81 198 LEU A CA 1
ATOM 1574 C C . LEU A 1 198 ? -2.666 -7.782 -4.158 1.00 96.81 198 LEU A C 1
ATOM 1576 O O . LEU A 1 198 ? -1.510 -7.892 -4.546 1.00 96.81 198 LEU A O 1
ATOM 1580 N N . SER A 1 199 ? -3.691 -8.319 -4.825 1.00 95.81 199 SER A N 1
ATOM 1581 C CA . SER A 1 199 ? -3.500 -9.096 -6.053 1.00 95.81 199 SER A CA 1
ATOM 1582 C C . SER A 1 199 ? -2.820 -8.277 -7.150 1.00 95.81 199 SER A C 1
ATOM 1584 O O . SER A 1 199 ? -1.974 -8.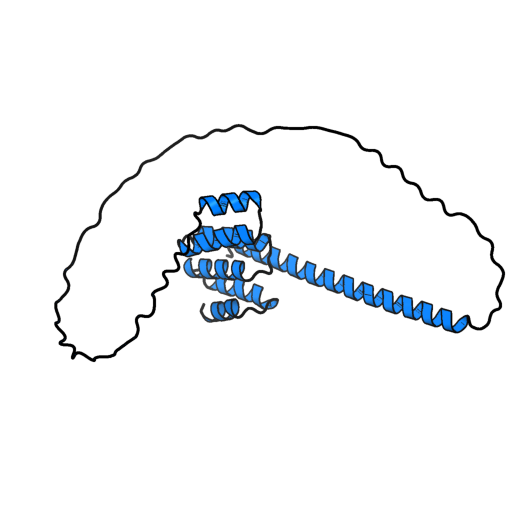801 -7.862 1.00 95.81 199 SER A O 1
ATOM 1586 N N . ILE A 1 200 ? -3.159 -6.991 -7.304 1.00 93.56 200 ILE A N 1
ATOM 1587 C CA . ILE A 1 200 ? -2.501 -6.121 -8.293 1.00 93.56 200 ILE A CA 1
ATOM 1588 C C . ILE A 1 200 ? -1.031 -5.905 -7.942 1.00 93.56 200 ILE A C 1
ATOM 1590 O O . ILE A 1 200 ? -0.185 -5.993 -8.826 1.00 93.56 200 ILE A O 1
ATOM 1594 N N . TYR A 1 201 ? -0.729 -5.650 -6.670 1.00 94.69 201 TYR A N 1
ATOM 1595 C CA . TYR A 1 201 ? 0.647 -5.493 -6.213 1.00 94.69 201 TYR A CA 1
ATOM 1596 C C . TYR A 1 201 ? 1.477 -6.768 -6.435 1.00 94.69 201 TYR A C 1
ATOM 1598 O O . TYR A 1 201 ? 2.585 -6.709 -6.969 1.00 94.69 201 TYR A O 1
ATOM 1606 N N . LEU A 1 202 ? 0.906 -7.924 -6.085 1.00 95.69 202 LEU A N 1
ATOM 1607 C CA . LEU A 1 202 ? 1.564 -9.229 -6.156 1.00 95.69 202 LEU A CA 1
ATOM 1608 C C . LEU A 1 202 ? 1.805 -9.730 -7.588 1.00 95.69 202 LEU A C 1
ATOM 1610 O O . LEU A 1 202 ? 2.642 -10.600 -7.795 1.00 95.69 202 LEU A O 1
ATOM 1614 N N . LYS A 1 203 ? 1.130 -9.165 -8.600 1.00 93.88 203 LYS A N 1
ATOM 1615 C CA . LYS A 1 203 ? 1.381 -9.507 -10.015 1.00 93.88 203 LYS A CA 1
ATOM 1616 C C . LYS A 1 203 ? 2.796 -9.178 -10.483 1.00 93.88 203 LYS A C 1
ATOM 1618 O O . LYS A 1 203 ? 3.268 -9.792 -11.434 1.00 93.88 203 LYS A O 1
ATOM 1623 N N . HIS A 1 204 ? 3.436 -8.181 -9.875 1.00 89.69 204 HIS A N 1
ATOM 1624 C CA . HIS A 1 204 ? 4.760 -7.719 -10.301 1.00 89.69 204 HIS A CA 1
ATOM 1625 C C . HIS A 1 204 ? 5.774 -7.645 -9.158 1.00 89.69 204 HIS A C 1
ATOM 1627 O O . HIS A 1 204 ? 6.951 -7.426 -9.423 1.00 89.69 204 HIS A O 1
ATOM 1633 N N . ASN A 1 205 ? 5.344 -7.825 -7.906 1.00 91.00 205 ASN A N 1
ATOM 1634 C CA . ASN A 1 205 ? 6.220 -7.832 -6.743 1.00 91.00 205 ASN A CA 1
ATOM 1635 C C . ASN A 1 205 ? 5.966 -9.080 -5.903 1.00 91.00 205 ASN A C 1
ATOM 1637 O O . ASN A 1 205 ? 4.822 -9.405 -5.599 1.00 91.00 205 ASN A O 1
ATOM 1641 N N . TYR A 1 206 ? 7.030 -9.725 -5.443 1.00 93.62 206 TYR A N 1
ATOM 1642 C CA . TYR A 1 206 ? 6.911 -10.724 -4.392 1.00 93.62 206 TYR A CA 1
ATOM 1643 C C . TYR A 1 206 ? 6.901 -10.038 -3.023 1.00 93.62 206 TYR A C 1
ATOM 1645 O O . TYR A 1 206 ? 7.786 -9.241 -2.720 1.00 93.62 206 TYR A O 1
ATOM 1653 N N . SER A 1 207 ? 5.903 -10.343 -2.194 1.00 96.50 207 SER A N 1
ATOM 1654 C CA . SER A 1 207 ? 5.811 -9.847 -0.819 1.00 96.50 207 SER A CA 1
ATOM 1655 C C . SER A 1 207 ? 5.060 -10.855 0.038 1.00 96.50 207 SER A C 1
ATOM 1657 O O . SER A 1 207 ? 3.841 -11.003 -0.064 1.00 96.50 207 SER A O 1
ATOM 1659 N N . GLN A 1 208 ? 5.802 -11.527 0.916 1.00 97.56 208 GLN A N 1
ATOM 1660 C CA . GLN A 1 208 ? 5.239 -12.430 1.919 1.00 97.56 208 GLN A CA 1
ATOM 1661 C C . GLN A 1 208 ? 4.185 -11.736 2.802 1.00 97.56 208 GLN A C 1
ATOM 1663 O O . GLN A 1 208 ? 3.090 -12.277 2.951 1.00 97.56 208 GLN A O 1
ATOM 1668 N N . PRO A 1 209 ? 4.414 -10.511 3.326 1.00 97.94 209 PRO A N 1
ATOM 1669 C CA . PRO A 1 209 ? 3.384 -9.790 4.074 1.00 97.94 209 PRO A CA 1
ATOM 1670 C C . PRO A 1 209 ? 2.093 -9.546 3.283 1.00 97.94 209 PRO A C 1
ATOM 1672 O O . PRO A 1 209 ? 1.003 -9.636 3.852 1.00 97.94 209 PRO A O 1
ATOM 1675 N N . ALA A 1 210 ? 2.197 -9.217 1.992 1.00 97.44 210 ALA A N 1
ATOM 1676 C CA . ALA A 1 210 ? 1.030 -8.981 1.145 1.00 97.44 210 ALA A CA 1
ATOM 1677 C C . ALA A 1 210 ? 0.283 -10.276 0.825 1.00 97.44 210 ALA A C 1
ATOM 1679 O O . ALA A 1 210 ? -0.946 -10.263 0.827 1.00 97.44 210 ALA A O 1
ATOM 1680 N N . GLN A 1 211 ? 1.008 -11.373 0.605 1.00 98.19 211 GLN A N 1
ATOM 1681 C CA . GLN A 1 211 ? 0.430 -12.693 0.367 1.00 98.19 211 GLN A CA 1
ATOM 1682 C C . GLN A 1 211 ? -0.311 -13.201 1.607 1.00 98.19 211 GLN A C 1
ATOM 1684 O O . GLN A 1 211 ? -1.511 -13.439 1.543 1.00 98.19 211 GLN A O 1
ATOM 1689 N N . ASN A 1 212 ? 0.341 -13.180 2.771 1.00 98.38 212 ASN A N 1
ATOM 1690 C CA . ASN A 1 212 ? -0.280 -13.570 4.038 1.00 98.38 212 ASN A CA 1
ATOM 1691 C C . ASN A 1 212 ? -1.519 -12.726 4.359 1.00 98.38 212 ASN A C 1
ATOM 1693 O O . ASN A 1 212 ? -2.526 -13.232 4.856 1.00 98.38 212 ASN A O 1
ATOM 1697 N N . LEU A 1 213 ? -1.461 -11.416 4.086 1.00 98.00 213 LEU A N 1
ATOM 1698 C CA . LEU A 1 213 ? -2.628 -10.563 4.266 1.00 98.00 213 LEU A CA 1
ATOM 1699 C C . LEU A 1 213 ? -3.744 -10.961 3.299 1.00 98.00 213 LEU A C 1
ATOM 1701 O O . LEU A 1 213 ? -4.877 -11.062 3.752 1.00 98.00 213 LEU A O 1
ATOM 1705 N N . LEU A 1 214 ? -3.440 -11.188 2.018 1.00 97.75 214 LEU A N 1
ATOM 1706 C CA . LEU A 1 214 ? -4.412 -11.591 1.002 1.00 97.75 214 LEU A CA 1
ATOM 1707 C C . LEU A 1 214 ? -5.120 -12.899 1.374 1.00 97.75 214 LEU A C 1
ATOM 1709 O O . LEU A 1 214 ? -6.344 -12.947 1.295 1.00 97.75 214 LEU A O 1
ATOM 1713 N N . ASP A 1 215 ? -4.373 -13.894 1.847 1.00 97.56 215 ASP A N 1
ATOM 1714 C CA . ASP A 1 215 ? -4.903 -15.205 2.242 1.00 97.56 215 ASP A CA 1
ATOM 1715 C C . ASP A 1 215 ? -5.800 -15.123 3.493 1.00 97.56 215 ASP A C 1
ATOM 1717 O O . ASP A 1 215 ? -6.681 -15.952 3.698 1.00 97.56 215 ASP A O 1
ATOM 1721 N N . SER A 1 216 ? -5.616 -14.086 4.321 1.00 96.31 216 SER A N 1
ATOM 1722 C CA . SER A 1 216 ? -6.416 -13.831 5.533 1.00 96.31 216 SER A CA 1
ATOM 1723 C C . SER A 1 216 ? -7.692 -12.991 5.316 1.00 96.31 216 SER A C 1
ATOM 1725 O O . SER A 1 216 ? -8.373 -12.630 6.291 1.00 96.31 216 SER A O 1
ATOM 1727 N N . LEU A 1 217 ? -7.958 -12.543 4.082 1.00 93.31 217 LEU A N 1
ATOM 1728 C CA . LEU A 1 217 ? -9.094 -11.676 3.727 1.00 93.31 217 LEU A CA 1
ATOM 1729 C C . LEU A 1 217 ? -10.316 -12.469 3.273 1.00 93.31 217 LEU A C 1
ATOM 1731 O O . LEU A 1 217 ? -11.417 -11.916 3.475 1.00 93.31 217 LEU A O 1
#

Foldseek 3Di:
DDDPLLVLLLVLLVVVVVVVVVVVVVVVVVVVVVVVVVVVVVVVVVVPPDDDDDDDDDDDDDDDDDDDDDDDDDDDDDDDDDDDDDDDDDDDDDDDDDDDDDDDDDDDDDDPDDDDPPPPPPDDDDDLVNLVVVCVVPVALVSLLSNLVVCVVVLVLVSNLVSLSSSCSRPVLDCSSLVSNLSSCVSVVRNVSNLVSLVSNVVPDDDPSSVVSNVVD

Radius of gyration: 32.41 Å; chains: 1; bounding box: 70×63×94 Å